Protein AF-X0UZY0-F1 (afdb_monomer_lite)

Foldseek 3Di:
DFKDKDFDDPDDDPPDDDDWDDPCVVVVVCVVPDPAPDWDWDDPQQWIWTDGPPDIDIDGTDDCVPPDDDDDPPDQKWKKDFLVLLLVLLVQALVAADPPDPAFPQQFWWWWFAQFKIWIWHHPPVDITIDMDTIHIGPGATCPPQGQTFGSVLSVVSNVPADPPFGIKIWHDDNFWIWIDTPRMIMIGTHDDGHDPPVVVPPDPDDDPDDWDDDPPVVVVQLVQQQPQADPVGSDWDWDDADQWIWTKDQHPPSGIDTGIDGTPDHDDDD

InterPro domains:
  IPR001001 DNA polymerase III, beta sliding clamp [PTHR30478] (1-269)
  IPR001001 DNA polymerase III, beta sliding clamp [SM00480] (1-271)
  IPR001001 DNA polymerase III, beta sliding clamp [TIGR00663] (2-269)
  IPR001001 DNA polymerase III, beta sliding clamp [cd00140] (1-270)
  IPR022637 DNA polymerase III, beta sliding clamp, central [PF02767] (81-197)
  IPR046938 DNA clamp superfamily [SSF55979] (79-199)
  IPR046938 DNA clamp superfamily [SSF55979] (211-270)

Secondary structure (DSSP, 8-state):
--EEEEE---S---SS----B--HHHHHHHHHH---S--EEEE-SSEEEEE-SS-EEEEE-B-GGGSPP------SSEEEEEHHHHHHHHHHHGGG--TT-SSS--SEEEEEE-SSEEEEEEE-SS-EEEEEEE-EEETT---TT--EEEEHHHHHHHHHHS-TT--EEEEEE-SSEEEEEETTEEEEEEPPPSPPP-GGGGS--S--S------HHHHHHHHHHHHTT--SS----EEEEETTEEEEEEEETTTEEEEEEEE-S--PPP-

Organism: NCBI:txid412755

pLDDT: mean 91.66, std 7.33, range [47.09, 98.5]

Sequence (271 aa):
LEVGIRMDVSGVEVTAPGTVLLPIAHVGSILRESSDEKLEISSDGSTTTVLGQRSEFQLPSESPDEFPRVSAFEEQQYHELPARFFREVVRRTTFATDNESARYALGGVLLELTSDKLIAVGTDGRRLAKQEGPAKSIEGHETGDVMTIVPTRAMQLLERALADNEENIKLSTSENDVRVQSGKATIFSRLVEGRYPRWRDVFPQAECIAKIEMTVGPFQAAVRQAAIITTEERRGVNFKFAEGKVTLAAHGAEQGESHVELPISFDAEPA

Radius of gyration: 25.25 Å; chains: 1; bounding box: 60×41×77 Å

Structure (mmCIF, N/CA/C/O backbone):
data_AF-X0UZY0-F1
#
_entry.id   AF-X0UZY0-F1
#
loop_
_atom_site.group_PDB
_atom_site.id
_atom_site.type_symbol
_atom_site.label_atom_id
_atom_site.label_alt_id
_atom_site.label_comp_id
_atom_site.label_asym_id
_atom_site.label_entity_id
_atom_site.label_seq_id
_atom_site.pdbx_PDB_ins_code
_atom_site.Cartn_x
_atom_site.Cartn_y
_atom_site.Cartn_z
_atom_site.occupancy
_atom_site.B_iso_or_equiv
_atom_site.auth_seq_id
_atom_site.auth_comp_id
_atom_site.auth_asym_id
_atom_site.auth_atom_id
_atom_site.pdbx_PDB_model_num
ATOM 1 N N . LEU A 1 1 ? -1.230 11.816 15.096 1.00 68.00 1 LEU A N 1
ATOM 2 C CA . LEU A 1 1 ? -1.342 10.434 14.593 1.00 68.00 1 LEU A CA 1
ATOM 3 C C . LEU A 1 1 ? -1.034 10.448 13.104 1.00 68.00 1 LEU A C 1
ATOM 5 O O . LEU A 1 1 ? -1.680 11.205 12.392 1.00 68.00 1 LEU A O 1
ATOM 9 N N . GLU A 1 2 ? -0.017 9.712 12.662 1.00 85.69 2 GLU A N 1
ATOM 10 C CA . GLU A 1 2 ? 0.346 9.611 11.237 1.00 85.69 2 GLU A CA 1
ATOM 11 C C . GLU A 1 2 ? -0.454 8.500 10.548 1.00 85.69 2 GLU A C 1
ATOM 13 O O . GLU A 1 2 ? -1.064 8.743 9.515 1.00 85.69 2 GLU A O 1
ATOM 18 N N . VAL A 1 3 ? -0.530 7.323 11.178 1.00 91.62 3 VAL A N 1
ATOM 19 C CA . VAL A 1 3 ? -1.332 6.170 10.744 1.00 91.62 3 VAL A CA 1
ATOM 20 C C . VAL A 1 3 ? -2.077 5.602 11.949 1.00 91.62 3 VAL A C 1
ATOM 22 O O . VAL A 1 3 ? -1.526 5.568 13.049 1.00 91.62 3 VAL A O 1
ATOM 25 N N . GLY A 1 4 ? -3.315 5.156 11.752 1.00 91.44 4 GLY A N 1
ATOM 26 C CA . GLY A 1 4 ? -4.139 4.531 12.784 1.00 91.44 4 GLY A CA 1
ATOM 27 C C . GLY A 1 4 ? -4.984 3.394 12.226 1.00 91.44 4 GLY A C 1
ATOM 28 O O . GLY A 1 4 ? -5.417 3.459 11.082 1.00 91.44 4 GLY A O 1
ATOM 29 N N . ILE A 1 5 ? -5.221 2.358 13.030 1.00 91.00 5 ILE A N 1
ATOM 30 C CA . ILE A 1 5 ? -6.068 1.218 12.666 1.00 91.00 5 ILE A CA 1
ATOM 31 C C . ILE A 1 5 ? -7.103 1.022 13.770 1.00 91.00 5 ILE A C 1
ATOM 33 O O . ILE A 1 5 ? -6.761 0.971 14.950 1.00 91.00 5 ILE A O 1
ATOM 37 N N . ARG A 1 6 ? -8.361 0.886 13.368 1.00 91.69 6 ARG A N 1
ATOM 38 C CA . ARG A 1 6 ? -9.479 0.419 14.181 1.00 91.69 6 ARG A CA 1
ATOM 39 C C . ARG A 1 6 ? -9.934 -0.916 13.610 1.00 91.69 6 ARG A C 1
ATOM 41 O O . ARG A 1 6 ? -10.097 -1.027 12.400 1.00 91.69 6 ARG A O 1
ATOM 48 N N . MET A 1 7 ? -10.139 -1.919 14.454 1.00 90.38 7 MET A N 1
ATOM 49 C CA . MET A 1 7 ? -10.580 -3.238 14.009 1.00 90.38 7 MET A CA 1
ATOM 50 C C . MET A 1 7 ? -11.543 -3.848 15.018 1.00 90.38 7 MET A C 1
ATOM 52 O O . MET A 1 7 ? -11.229 -3.903 16.206 1.00 90.38 7 MET A O 1
ATOM 56 N N . ASP A 1 8 ? -12.673 -4.356 14.530 1.00 88.38 8 ASP A N 1
ATOM 57 C CA . ASP A 1 8 ? -13.597 -5.125 15.360 1.00 88.38 8 ASP A CA 1
ATOM 58 C C . ASP A 1 8 ? -13.184 -6.604 15.372 1.00 88.38 8 ASP A C 1
ATOM 60 O O . ASP A 1 8 ? -13.255 -7.309 14.360 1.00 88.38 8 ASP A O 1
ATOM 64 N N . VAL A 1 9 ? -12.752 -7.090 16.536 1.00 87.81 9 VAL A N 1
ATOM 65 C CA . VAL A 1 9 ? -12.324 -8.483 16.733 1.00 87.81 9 VAL A CA 1
ATOM 66 C C . VAL A 1 9 ? -13.526 -9.343 17.130 1.00 87.81 9 VAL A C 1
ATOM 68 O O . VAL A 1 9 ? -14.246 -9.027 18.072 1.00 87.81 9 VAL A O 1
ATOM 71 N N . SER A 1 10 ? -13.757 -10.446 16.414 1.00 85.69 10 SER A N 1
ATOM 72 C CA . SER A 1 10 ? -14.766 -11.456 16.777 1.00 85.69 10 SER A CA 1
ATOM 73 C C . SER A 1 10 ? -14.177 -12.592 17.610 1.00 85.69 10 SER A C 1
ATOM 75 O O . SER A 1 10 ? -12.985 -12.863 17.526 1.00 85.69 10 SER A O 1
ATOM 77 N N . GLY A 1 11 ? -15.033 -13.307 18.346 1.00 86.19 11 GLY A N 1
ATOM 78 C CA . GLY A 1 11 ? -14.623 -14.469 19.146 1.00 86.19 11 GLY A CA 1
ATOM 79 C C . GLY A 1 11 ? -14.123 -14.120 20.549 1.00 86.19 11 GLY A C 1
ATOM 80 O O . GLY A 1 11 ? -13.504 -14.959 21.190 1.00 86.19 11 GLY A O 1
ATOM 81 N N . VAL A 1 12 ? -14.398 -12.901 21.021 1.00 90.56 12 VAL A N 1
ATOM 82 C CA . VAL A 1 12 ? -14.114 -12.464 22.393 1.00 90.56 12 VAL A CA 1
ATOM 83 C C . VAL A 1 12 ? -15.399 -12.542 23.213 1.00 90.56 12 VAL A C 1
ATOM 85 O O . VAL A 1 12 ? -16.437 -12.026 22.797 1.00 90.56 12 VAL A O 1
ATOM 88 N N . GLU A 1 13 ? -15.329 -13.189 24.372 1.00 94.06 13 GLU A N 1
ATOM 89 C CA . GLU A 1 13 ? -16.399 -13.180 25.369 1.00 94.06 13 GLU A CA 1
ATOM 90 C C . GLU A 1 13 ? -16.223 -11.956 26.276 1.00 94.06 13 GLU A C 1
ATOM 92 O O . GLU A 1 13 ? -15.152 -11.749 26.843 1.00 94.06 13 GLU A O 1
ATOM 97 N N . VAL A 1 14 ? -17.255 -11.114 26.377 1.00 94.06 14 VAL A N 1
ATOM 98 C CA . VAL A 1 14 ? -17.208 -9.873 27.162 1.00 94.06 14 VAL A CA 1
ATOM 99 C C . VAL A 1 14 ? -18.019 -10.056 28.438 1.00 94.06 14 VAL A C 1
ATOM 101 O O . VAL A 1 14 ? -19.244 -9.958 28.418 1.00 94.06 14 VAL A O 1
ATOM 104 N N . THR A 1 15 ? -17.329 -10.284 29.555 1.00 94.50 15 THR A N 1
ATOM 105 C CA . THR A 1 15 ? -17.954 -10.370 30.886 1.00 94.50 15 THR A CA 1
ATOM 106 C C . THR A 1 15 ? -18.369 -8.992 31.406 1.00 94.50 15 THR A C 1
ATOM 108 O O . THR A 1 15 ? -19.443 -8.839 31.985 1.00 94.50 15 THR A O 1
ATOM 111 N N . ALA A 1 16 ? -17.534 -7.973 31.176 1.00 94.19 16 ALA A N 1
ATOM 112 C CA . ALA A 1 16 ? -17.799 -6.587 31.547 1.00 94.19 16 ALA A CA 1
ATOM 113 C C . ALA A 1 16 ? -17.272 -5.630 30.459 1.00 94.19 16 ALA A C 1
ATOM 115 O O . ALA A 1 16 ? -16.112 -5.753 30.059 1.00 94.19 16 ALA A O 1
ATOM 116 N N . PRO A 1 17 ? -18.089 -4.683 29.956 1.00 93.94 17 PRO A N 1
ATOM 117 C CA . PRO A 1 17 ? -17.637 -3.707 28.972 1.00 93.94 17 PRO A CA 1
ATOM 118 C C . PRO A 1 17 ? -16.691 -2.684 29.610 1.00 93.94 17 PRO A C 1
ATOM 120 O O . PRO A 1 17 ? -16.896 -2.248 30.741 1.00 93.94 17 PRO A O 1
ATOM 123 N N . GLY A 1 18 ? -15.684 -2.254 28.855 1.00 91.81 18 GLY A N 1
ATOM 124 C CA . GLY A 1 18 ? -14.704 -1.276 29.315 1.00 91.81 18 GLY A CA 1
ATOM 125 C C . GLY A 1 18 ? -13.741 -0.863 28.209 1.00 91.81 18 GLY A C 1
ATOM 126 O O . GLY A 1 18 ? -13.871 -1.278 27.058 1.00 91.81 18 GLY A O 1
ATOM 127 N N . THR A 1 19 ? -12.779 -0.013 28.549 1.00 91.88 19 THR A N 1
ATOM 128 C CA . THR A 1 19 ? -11.675 0.376 27.662 1.00 91.88 19 THR A CA 1
ATOM 129 C C . THR A 1 19 ? -10.382 0.303 28.458 1.00 91.88 19 THR A C 1
ATOM 131 O O . THR A 1 19 ? -10.346 0.723 29.610 1.00 91.88 19 THR A O 1
ATOM 134 N N . VAL A 1 20 ? -9.331 -0.242 27.853 1.00 91.75 20 VAL A N 1
ATOM 135 C CA . VAL A 1 20 ? -8.014 -0.388 28.475 1.00 91.75 20 VAL A CA 1
ATOM 136 C C . VAL A 1 20 ? -6.931 -0.164 27.425 1.00 91.75 20 VAL A C 1
ATOM 138 O O . VAL A 1 20 ? -7.109 -0.536 26.262 1.00 91.75 20 VAL A O 1
ATOM 141 N N . LEU A 1 21 ? -5.813 0.441 27.828 1.00 91.38 21 LEU A N 1
ATOM 142 C CA . LEU A 1 21 ? -4.615 0.523 27.002 1.00 91.38 21 LEU A CA 1
ATOM 143 C C . LEU A 1 21 ? -3.685 -0.643 27.341 1.00 91.38 21 LEU A C 1
ATOM 145 O O . LEU A 1 21 ? -3.292 -0.825 28.489 1.00 91.38 21 LEU A O 1
ATOM 149 N N . LEU A 1 22 ? -3.344 -1.442 26.331 1.00 91.50 22 LEU A N 1
ATOM 150 C CA . LEU A 1 22 ? -2.532 -2.643 26.498 1.00 91.50 22 LEU A CA 1
ATOM 151 C C . LEU A 1 22 ? -1.072 -2.381 26.092 1.00 91.50 22 LEU A C 1
ATOM 153 O O . LEU A 1 22 ? -0.835 -1.958 24.955 1.00 91.50 22 LEU A O 1
ATOM 157 N N . PRO A 1 23 ? -0.075 -2.703 26.942 1.00 89.62 23 PRO A N 1
ATOM 158 C CA . PRO A 1 23 ? 1.339 -2.620 26.575 1.00 89.62 23 PRO A CA 1
ATOM 159 C C . PRO A 1 23 ? 1.690 -3.634 25.473 1.00 89.62 23 PRO A C 1
ATOM 161 O O . PRO A 1 23 ? 2.012 -4.794 25.744 1.00 89.62 23 PRO A O 1
ATOM 164 N N . ILE A 1 24 ? 1.635 -3.203 24.208 1.00 90.31 24 ILE A N 1
ATOM 165 C CA . ILE A 1 24 ? 1.632 -4.096 23.035 1.00 90.31 24 ILE A CA 1
ATOM 166 C C . ILE A 1 24 ? 2.841 -5.039 22.948 1.00 90.31 24 ILE A C 1
ATOM 168 O O . ILE A 1 24 ? 2.702 -6.173 22.494 1.00 90.31 24 ILE A O 1
ATOM 172 N N . ALA A 1 25 ? 4.019 -4.613 23.415 1.00 92.38 25 ALA A N 1
ATOM 173 C CA . ALA A 1 25 ? 5.218 -5.452 23.428 1.00 92.38 25 ALA A CA 1
ATOM 174 C C . ALA A 1 25 ? 5.069 -6.660 24.371 1.00 92.38 25 ALA A C 1
ATOM 176 O O . ALA A 1 25 ? 5.408 -7.785 23.994 1.00 92.38 25 ALA A O 1
ATOM 177 N N . HIS A 1 26 ? 4.518 -6.433 25.566 1.00 94.44 26 HIS A N 1
ATOM 178 C CA . HIS A 1 26 ? 4.299 -7.469 26.572 1.00 94.44 26 HIS A CA 1
ATOM 179 C C . HIS A 1 26 ? 3.112 -8.343 26.188 1.00 94.44 26 HIS A C 1
ATOM 181 O O . HIS A 1 26 ? 3.280 -9.548 26.032 1.00 94.44 26 HIS A O 1
ATOM 187 N N . VAL A 1 27 ? 1.945 -7.741 25.930 1.00 93.56 27 VAL A N 1
ATOM 188 C CA . VAL A 1 27 ? 0.732 -8.487 25.560 1.00 93.56 27 VAL A CA 1
ATOM 189 C C . VAL A 1 27 ? 0.950 -9.282 24.278 1.00 93.56 27 VAL A C 1
ATOM 191 O O . VAL A 1 27 ? 0.616 -10.459 24.220 1.00 93.56 27 VAL A O 1
ATOM 194 N N . GLY A 1 28 ? 1.598 -8.697 23.269 1.00 94.56 28 GLY A N 1
ATOM 195 C CA . GLY A 1 28 ? 1.926 -9.414 22.041 1.00 94.56 28 GLY A CA 1
ATOM 196 C C . GLY A 1 28 ? 2.872 -10.597 22.262 1.00 94.56 28 GLY A C 1
ATOM 197 O O . GLY A 1 28 ? 2.758 -11.591 21.554 1.00 94.56 28 GLY A O 1
ATOM 198 N N . SER A 1 29 ? 3.794 -10.514 23.225 1.00 96.19 29 SER A N 1
ATOM 199 C CA . SER A 1 29 ? 4.680 -11.636 23.564 1.00 96.19 29 SER A CA 1
ATOM 200 C C . SER A 1 29 ? 3.944 -12.711 24.359 1.00 96.19 29 SER A C 1
ATOM 202 O O . SER A 1 29 ? 4.075 -13.882 24.028 1.00 96.19 29 SER A O 1
ATOM 204 N N . ILE A 1 30 ? 3.093 -12.322 25.314 1.00 95.94 30 ILE A N 1
ATOM 205 C CA . ILE A 1 30 ? 2.215 -13.248 26.044 1.00 95.94 30 ILE A CA 1
ATOM 206 C C . ILE A 1 30 ? 1.344 -14.030 25.056 1.00 95.94 30 ILE A C 1
ATOM 208 O O . ILE A 1 30 ? 1.328 -15.253 25.095 1.00 95.94 30 ILE A O 1
ATOM 212 N N . LEU A 1 31 ? 0.683 -13.348 24.115 1.00 93.56 31 LEU A N 1
ATOM 213 C CA . LEU A 1 31 ? -0.164 -13.993 23.107 1.00 93.56 31 LEU A CA 1
ATOM 214 C C . LEU A 1 31 ? 0.607 -14.959 22.195 1.00 93.56 31 LEU A C 1
ATOM 216 O O . LEU A 1 31 ? 0.050 -15.974 21.791 1.00 93.56 31 LEU A O 1
ATOM 220 N N . ARG A 1 32 ? 1.865 -14.651 21.852 1.00 95.12 32 ARG A N 1
ATOM 221 C CA . ARG A 1 32 ? 2.694 -15.517 20.996 1.00 95.12 32 ARG A CA 1
ATOM 222 C C . ARG A 1 32 ? 3.208 -16.761 21.713 1.00 95.12 32 ARG A C 1
ATOM 224 O O . ARG A 1 32 ? 3.311 -17.803 21.080 1.00 95.12 32 ARG A O 1
ATOM 231 N N . GLU A 1 33 ? 3.549 -16.632 22.991 1.00 95.88 33 GLU A N 1
ATOM 232 C CA . GLU A 1 33 ? 4.166 -17.706 23.782 1.00 95.88 33 GLU A CA 1
ATOM 233 C C . GLU A 1 33 ? 3.147 -18.499 24.617 1.00 95.88 33 GLU A C 1
ATOM 235 O O . GLU A 1 33 ? 3.482 -19.542 25.182 1.00 95.88 33 GLU A O 1
ATOM 240 N N . SER A 1 34 ? 1.905 -18.017 24.730 1.00 94.94 34 SER A N 1
ATOM 241 C CA . SER A 1 34 ? 0.868 -18.683 25.516 1.00 94.94 34 SER A CA 1
ATOM 242 C C . SER A 1 34 ? 0.575 -20.082 24.977 1.00 94.94 34 SER A C 1
ATOM 244 O O . SER A 1 34 ? 0.349 -20.284 23.785 1.00 94.94 34 SER A O 1
ATOM 246 N N . SER A 1 35 ? 0.515 -21.042 25.897 1.00 95.50 35 SER A N 1
ATOM 247 C CA . SER A 1 35 ? 0.014 -22.399 25.646 1.00 95.50 35 SER A CA 1
ATOM 248 C C . SER A 1 35 ? -1.385 -22.627 26.227 1.00 95.50 35 SER A C 1
ATOM 250 O O . SER A 1 35 ? -1.939 -23.717 26.081 1.00 95.50 35 SER A O 1
ATOM 252 N N . ASP A 1 36 ? -1.954 -21.612 26.884 1.00 94.44 36 ASP A N 1
ATOM 253 C CA . ASP A 1 36 ? -3.302 -21.659 27.438 1.00 94.44 36 ASP A CA 1
ATOM 254 C C . ASP A 1 36 ? -4.340 -21.474 26.319 1.00 94.44 36 ASP A C 1
ATOM 256 O O . ASP A 1 36 ? -4.206 -20.593 25.471 1.00 94.44 36 ASP A O 1
ATOM 260 N N . GLU A 1 37 ? -5.399 -22.292 26.329 1.00 92.25 37 GLU A N 1
ATOM 261 C CA . GLU A 1 37 ? -6.473 -22.253 25.317 1.00 92.25 37 GLU A CA 1
ATOM 262 C C . GLU A 1 37 ? -7.265 -20.937 25.348 1.00 92.25 37 GLU A C 1
ATOM 264 O O . GLU A 1 37 ? -7.750 -20.458 24.323 1.00 92.25 37 GLU A O 1
ATOM 269 N N . LYS A 1 38 ? -7.402 -20.351 26.541 1.00 93.06 38 LYS A N 1
ATOM 270 C CA . LYS A 1 38 ? -8.089 -19.083 26.775 1.00 93.06 38 LYS A CA 1
ATOM 271 C C . LYS A 1 38 ? -7.237 -18.200 27.671 1.00 93.06 38 LYS A C 1
ATOM 273 O O . LYS A 1 38 ? -6.631 -18.684 28.626 1.00 93.06 38 LYS A O 1
ATOM 278 N N . LEU A 1 39 ? -7.259 -16.909 27.366 1.00 95.12 39 LEU A N 1
ATOM 279 C CA . LEU A 1 39 ? -6.706 -15.852 28.198 1.00 95.12 39 LEU A CA 1
ATOM 280 C C . LEU A 1 39 ? -7.829 -14.872 28.530 1.00 95.12 39 LEU A C 1
ATOM 282 O O . LEU A 1 39 ? -8.540 -14.411 27.637 1.00 95.12 39 LEU A O 1
ATOM 286 N N . GLU A 1 40 ? -7.982 -14.563 29.807 1.00 95.62 40 GLU A N 1
ATOM 287 C CA . GLU A 1 40 ? -8.845 -13.506 30.312 1.00 95.62 40 GLU A CA 1
ATOM 288 C C . GLU A 1 40 ? -8.020 -12.228 30.470 1.00 95.62 40 GLU A C 1
ATOM 290 O O . GLU A 1 40 ? -6.914 -12.255 31.007 1.00 95.62 40 GLU A O 1
ATOM 295 N N . ILE A 1 41 ? -8.551 -11.105 29.987 1.00 94.62 41 ILE A N 1
ATOM 296 C CA . ILE A 1 41 ? -7.934 -9.789 30.154 1.00 94.62 41 ILE A CA 1
ATOM 297 C C . ILE A 1 41 ? -8.889 -8.935 30.978 1.00 94.62 41 ILE A C 1
ATOM 299 O O . ILE A 1 41 ? -10.016 -8.680 30.556 1.00 94.62 41 ILE A O 1
ATOM 303 N N . SER A 1 42 ? -8.426 -8.475 32.134 1.00 94.69 42 SER A N 1
ATOM 304 C CA . SER A 1 42 ? -9.174 -7.590 33.025 1.00 94.69 42 SER A CA 1
ATOM 305 C C . SER A 1 42 ? -8.301 -6.419 33.468 1.00 94.69 42 SER A C 1
ATOM 307 O O . SER A 1 42 ? -7.074 -6.479 33.406 1.00 94.69 42 SER A O 1
ATOM 309 N N . SER A 1 43 ? -8.918 -5.310 33.869 1.00 93.25 43 SER A N 1
ATOM 310 C CA . SER A 1 43 ? -8.196 -4.143 34.377 1.00 93.25 43 SER A CA 1
ATOM 311 C C . SER A 1 43 ? -9.009 -3.445 35.456 1.00 93.25 43 SER A C 1
ATOM 313 O O . SER A 1 43 ? -10.228 -3.321 35.332 1.00 93.25 43 SER A O 1
ATOM 315 N N . ASP A 1 44 ? -8.326 -2.981 36.499 1.00 91.44 44 ASP A N 1
ATOM 316 C CA . ASP A 1 44 ? -8.896 -2.140 37.559 1.00 91.44 44 ASP A CA 1
ATOM 317 C C . ASP A 1 44 ? -8.575 -0.643 37.372 1.00 91.44 44 ASP A C 1
ATOM 319 O O . ASP A 1 44 ? -8.861 0.178 38.243 1.00 91.44 44 ASP A O 1
ATOM 323 N N . GLY A 1 45 ? -7.975 -0.281 36.231 1.00 86.69 45 GLY A N 1
ATOM 324 C CA . GLY A 1 45 ? -7.526 1.075 35.905 1.00 86.69 45 GLY A CA 1
ATOM 325 C C . GLY A 1 45 ? -6.095 1.390 36.350 1.00 86.69 45 GLY A C 1
ATOM 326 O O . GLY A 1 45 ? -5.485 2.299 35.794 1.00 86.69 45 GLY A O 1
ATOM 327 N N . SER A 1 46 ? -5.529 0.624 37.286 1.00 88.06 46 SER A N 1
ATOM 328 C CA . SER A 1 46 ? -4.120 0.724 37.693 1.00 88.06 46 SER A CA 1
ATOM 329 C C . SER A 1 46 ? -3.274 -0.407 37.108 1.00 88.06 46 SER A C 1
ATOM 331 O O . SER A 1 46 ? -2.153 -0.187 36.646 1.00 88.06 46 SER A O 1
ATOM 333 N N . THR A 1 47 ? -3.845 -1.610 37.067 1.00 93.06 47 THR A N 1
ATOM 334 C CA . THR A 1 47 ? -3.184 -2.841 36.649 1.00 93.06 47 THR A CA 1
ATOM 335 C C . THR A 1 47 ? -4.064 -3.566 35.644 1.00 93.06 47 THR A C 1
ATOM 337 O O . THR A 1 47 ? -5.257 -3.761 35.867 1.00 93.06 47 THR A O 1
ATOM 340 N N . THR A 1 48 ? -3.464 -3.986 34.532 1.00 95.19 48 THR A N 1
ATOM 341 C CA . THR A 1 48 ? -4.075 -4.916 33.581 1.00 95.19 48 THR A CA 1
ATOM 342 C C . THR A 1 48 ? -3.585 -6.324 33.888 1.00 95.19 48 THR A C 1
ATOM 344 O O . THR A 1 48 ? -2.382 -6.584 33.843 1.00 95.19 48 THR A O 1
ATOM 347 N N . THR A 1 49 ? -4.509 -7.237 34.159 1.00 96.00 49 THR A N 1
ATOM 348 C CA . THR A 1 49 ? -4.221 -8.651 34.397 1.00 96.00 49 THR A CA 1
ATOM 349 C C . THR A 1 49 ? -4.526 -9.453 33.139 1.00 96.00 49 THR A C 1
ATOM 351 O O . THR A 1 49 ? -5.617 -9.346 32.581 1.00 96.00 49 THR A O 1
ATOM 354 N N . VAL A 1 50 ? -3.563 -10.262 32.695 1.00 96.94 50 VAL A N 1
ATOM 355 C CA . VAL A 1 50 ? -3.750 -11.285 31.660 1.00 96.94 50 VAL A CA 1
ATOM 356 C C . VAL A 1 50 ? -3.638 -12.647 32.336 1.00 96.94 50 VAL A C 1
ATOM 358 O O . VAL A 1 50 ? -2.549 -13.042 32.754 1.00 96.94 50 VAL A O 1
ATOM 361 N N . LEU A 1 51 ? -4.764 -13.342 32.475 1.00 97.31 51 LEU A N 1
ATOM 362 C CA . LEU A 1 51 ? -4.886 -14.594 33.214 1.00 97.31 51 LEU A CA 1
ATOM 363 C C . LEU A 1 51 ? -5.166 -15.754 32.256 1.00 97.31 51 LEU A C 1
ATOM 365 O O . LEU A 1 51 ? -6.154 -15.750 31.528 1.00 97.31 51 LEU A O 1
ATOM 369 N N . GLY A 1 52 ? -4.308 -16.763 32.272 1.00 96.69 52 GLY A N 1
ATOM 370 C CA . GLY A 1 52 ? -4.530 -18.052 31.633 1.00 96.69 52 GLY A CA 1
ATOM 371 C C . GLY A 1 52 ? -4.786 -19.156 32.655 1.00 96.69 52 GLY A C 1
ATOM 372 O O . GLY A 1 52 ? -4.840 -18.925 33.861 1.00 96.69 52 GLY A O 1
ATOM 373 N N . GLN A 1 53 ? -4.921 -20.396 32.183 1.00 95.56 53 GLN A N 1
ATOM 374 C CA . GLN A 1 53 ? -5.095 -21.548 33.077 1.00 95.56 53 GLN A CA 1
ATOM 375 C C . GLN A 1 53 ? -3.829 -21.839 33.893 1.00 95.56 53 GLN A C 1
ATOM 377 O O . GLN A 1 53 ? -3.915 -22.380 34.997 1.00 95.56 53 GLN A O 1
ATOM 382 N N . ARG A 1 54 ? -2.651 -21.529 33.337 1.00 93.38 54 ARG A N 1
ATOM 383 C CA . ARG A 1 54 ? -1.339 -21.833 33.934 1.00 93.38 54 ARG A CA 1
ATOM 384 C C . ARG A 1 54 ? -0.434 -20.616 34.051 1.00 93.38 54 ARG A C 1
ATOM 386 O O . ARG A 1 54 ? 0.734 -20.760 34.410 1.00 93.38 54 ARG A O 1
ATOM 393 N N . SER A 1 55 ? -0.943 -19.441 33.713 1.00 95.94 55 SER A N 1
ATOM 394 C CA . SER A 1 55 ? -0.159 -18.221 33.633 1.00 95.94 55 SER A CA 1
ATOM 395 C C . SER A 1 55 ? -0.945 -17.038 34.180 1.00 95.94 55 SER A C 1
ATOM 397 O O . SER A 1 55 ? -2.158 -16.960 34.027 1.00 95.94 55 SER A O 1
ATOM 399 N N . GLU A 1 56 ? -0.249 -16.117 34.834 1.00 97.12 56 GLU A N 1
ATOM 400 C CA . GLU A 1 56 ? -0.806 -14.841 35.275 1.00 97.12 56 GLU A CA 1
ATOM 401 C C . GLU A 1 56 ? 0.245 -13.760 35.035 1.00 97.12 56 GLU A C 1
ATOM 403 O O . GLU A 1 56 ? 1.401 -13.898 35.442 1.00 97.12 56 GLU A O 1
ATOM 408 N N . PHE A 1 57 ? -0.159 -12.685 34.365 1.00 97.31 57 PHE A N 1
ATOM 409 C CA . PHE A 1 57 ? 0.683 -11.525 34.108 1.00 97.31 57 PHE A CA 1
ATOM 410 C C . PHE A 1 57 ? -0.029 -10.271 34.593 1.00 97.31 57 PHE A C 1
ATOM 412 O O . PHE A 1 57 ? -1.164 -10.013 34.201 1.00 97.31 57 PHE A O 1
ATOM 419 N N . GLN A 1 58 ? 0.660 -9.467 35.396 1.00 96.69 58 GLN A N 1
ATOM 420 C CA . GLN A 1 58 ? 0.177 -8.166 35.849 1.00 96.69 58 GLN A CA 1
ATOM 421 C C . GLN A 1 58 ? 1.019 -7.079 35.189 1.00 96.69 58 GLN A C 1
ATOM 423 O O . GLN A 1 58 ? 2.244 -7.052 35.319 1.00 96.69 58 GLN A O 1
ATOM 428 N N . LEU A 1 59 ? 0.359 -6.218 34.424 1.00 94.88 59 LEU A N 1
ATOM 429 C CA . LEU A 1 59 ? 0.976 -5.175 33.618 1.00 94.88 59 LEU A CA 1
ATOM 430 C C . LEU A 1 59 ? 0.501 -3.802 34.103 1.00 94.88 59 LEU A C 1
ATOM 432 O O . LEU A 1 59 ? -0.671 -3.665 34.460 1.00 94.88 59 LEU A O 1
ATOM 436 N N . PRO A 1 60 ? 1.360 -2.769 34.083 1.00 91.50 60 PRO A N 1
ATOM 437 C CA . PRO A 1 60 ? 0.915 -1.412 34.372 1.00 91.50 60 PRO A CA 1
ATOM 438 C C . PRO A 1 60 ? -0.152 -0.984 33.357 1.00 91.50 60 PRO A C 1
ATOM 440 O O . PRO A 1 60 ? -0.032 -1.276 32.164 1.00 91.50 60 PRO A O 1
ATOM 443 N N . SER A 1 61 ? -1.193 -0.309 33.841 1.00 86.69 61 SER A N 1
ATOM 444 C CA . SER A 1 61 ? -2.225 0.292 33.001 1.00 86.69 61 SER A CA 1
ATOM 445 C C . SER A 1 61 ? -1.960 1.784 32.833 1.00 86.69 61 SER A C 1
ATOM 447 O O . SER A 1 61 ? -1.596 2.477 33.780 1.00 86.69 61 SER A O 1
ATOM 449 N N . GLU A 1 62 ? -2.189 2.282 31.625 1.00 87.50 62 GLU A N 1
ATOM 450 C CA . GLU A 1 62 ? -2.202 3.713 31.321 1.00 87.50 62 GLU A CA 1
ATOM 451 C C . GLU A 1 62 ? -3.639 4.161 31.035 1.00 87.50 62 GLU A C 1
ATOM 453 O O . GLU A 1 62 ? -4.521 3.331 30.779 1.00 87.50 62 GLU A O 1
ATOM 458 N N . SER A 1 63 ? -3.885 5.473 31.088 1.00 88.88 63 SER A N 1
ATOM 459 C CA . SER A 1 63 ? -5.212 6.029 30.821 1.00 88.88 63 SER A CA 1
ATOM 460 C C . SER A 1 63 ? -5.578 5.864 29.341 1.00 88.88 63 SER A C 1
ATOM 462 O O . SER A 1 63 ? -4.889 6.414 28.477 1.00 88.88 63 SER A O 1
ATOM 464 N N . PRO A 1 64 ? -6.683 5.174 29.000 1.00 89.44 64 PRO A N 1
ATOM 465 C CA . PRO A 1 64 ? -7.113 5.047 27.610 1.00 89.44 64 PRO A CA 1
ATOM 466 C C . PRO A 1 64 ? -7.511 6.380 26.967 1.00 89.44 64 PRO A C 1
ATOM 468 O O . PRO A 1 64 ? -7.501 6.490 25.742 1.00 89.44 64 PRO A O 1
ATOM 471 N N . ASP A 1 65 ? -7.843 7.393 27.773 1.00 87.62 65 ASP A N 1
ATOM 472 C CA . ASP A 1 65 ? -8.219 8.726 27.289 1.00 87.62 65 ASP A CA 1
ATOM 473 C C . ASP A 1 65 ? -7.047 9.475 26.640 1.00 87.62 65 ASP A C 1
ATOM 475 O O . ASP A 1 65 ? -7.260 10.393 25.847 1.00 87.62 65 ASP A O 1
ATOM 479 N N . GLU A 1 66 ? -5.810 9.062 26.927 1.00 83.38 66 GLU A N 1
ATOM 480 C CA . GLU A 1 66 ? -4.606 9.602 26.291 1.00 83.38 66 GLU A CA 1
ATOM 481 C C . GLU A 1 66 ? -4.354 8.987 24.904 1.00 83.38 66 GLU A C 1
ATOM 483 O O . GLU A 1 66 ? -3.552 9.506 24.121 1.00 83.38 66 GLU A O 1
ATOM 488 N N . PHE A 1 67 ? -5.060 7.904 24.552 1.00 87.56 67 PHE A N 1
ATOM 489 C CA . PHE A 1 67 ? -4.883 7.244 23.267 1.00 87.56 67 PHE A CA 1
ATOM 490 C C . PHE A 1 67 ? -5.589 8.012 22.138 1.00 87.56 67 PHE A C 1
ATOM 492 O O . PHE A 1 67 ? -6.800 8.260 22.201 1.00 87.56 67 PHE A O 1
ATOM 499 N N . PRO A 1 68 ? -4.881 8.358 21.047 1.00 85.94 68 PRO A N 1
ATOM 500 C CA . PRO A 1 68 ? -5.492 9.049 19.923 1.00 85.94 68 PRO A CA 1
ATOM 501 C C . PRO A 1 68 ? -6.550 8.158 19.265 1.00 85.94 68 PRO A C 1
ATOM 503 O O . PRO A 1 68 ? -6.266 7.052 18.804 1.00 85.94 68 PRO A O 1
ATOM 506 N N . ARG A 1 69 ? -7.785 8.657 19.189 1.00 82.19 69 ARG A N 1
ATOM 507 C CA . ARG A 1 69 ? -8.899 7.906 18.603 1.00 82.19 69 ARG A CA 1
ATOM 508 C C . ARG A 1 69 ? -8.744 7.782 17.089 1.00 82.19 69 ARG A C 1
ATOM 510 O O . ARG A 1 69 ? -8.487 8.764 16.396 1.00 82.19 69 ARG A O 1
ATOM 517 N N . VAL A 1 70 ? -8.977 6.573 16.588 1.00 84.00 70 VAL A N 1
ATOM 518 C CA . VAL A 1 70 ? -9.211 6.306 15.166 1.00 84.00 70 VAL A CA 1
ATOM 519 C C . VAL A 1 70 ? -10.719 6.171 14.985 1.00 84.00 70 VAL A C 1
ATOM 521 O O . VAL A 1 70 ? -11.337 5.253 15.535 1.00 84.00 70 VAL A O 1
ATOM 524 N N . SER A 1 71 ? -11.320 7.129 14.282 1.00 84.25 71 SER A N 1
ATOM 525 C CA . SER A 1 71 ? -12.758 7.127 14.007 1.00 84.25 71 SER A CA 1
ATOM 526 C C . SER A 1 71 ? -13.160 5.915 13.167 1.00 84.25 71 SER A C 1
ATOM 528 O O . SER A 1 71 ? -12.346 5.352 12.432 1.00 84.25 71 SER A O 1
ATOM 530 N N . ALA A 1 72 ? -14.419 5.498 13.302 1.00 88.75 72 ALA A N 1
ATOM 531 C CA . ALA A 1 72 ? -15.011 4.553 12.365 1.00 88.75 72 ALA A CA 1
ATOM 532 C C . ALA A 1 72 ? -15.131 5.197 10.972 1.00 88.75 72 ALA A C 1
ATOM 534 O O . ALA A 1 72 ? -15.068 6.419 10.843 1.00 88.75 72 ALA A O 1
ATOM 535 N N . PHE A 1 73 ? -15.291 4.366 9.943 1.00 91.75 73 PHE A N 1
ATOM 536 C CA . PHE A 1 73 ? -15.562 4.837 8.587 1.00 91.75 73 PHE A CA 1
ATOM 537 C C . PHE A 1 73 ? -17.022 5.307 8.497 1.00 91.75 73 PHE A C 1
ATOM 539 O O . PHE A 1 73 ? -17.943 4.492 8.575 1.00 91.75 73 PHE A O 1
ATOM 546 N N . GLU A 1 74 ? -17.228 6.614 8.365 1.00 92.25 74 GLU A N 1
ATOM 547 C CA . GLU A 1 74 ? -18.544 7.281 8.329 1.00 92.25 74 GLU A CA 1
ATOM 548 C C . GLU A 1 74 ? -18.741 8.097 7.036 1.00 92.25 74 GLU A C 1
ATOM 550 O O . GLU A 1 74 ? -19.740 8.801 6.855 1.00 92.25 74 GLU A O 1
ATOM 555 N N . GLU A 1 75 ? -17.781 8.001 6.118 1.00 94.31 75 GLU A N 1
ATOM 556 C CA . GLU A 1 75 ? -17.718 8.771 4.888 1.00 94.31 75 GLU A CA 1
ATOM 557 C C . GLU A 1 75 ? -18.835 8.353 3.929 1.00 94.31 75 GLU A C 1
ATOM 559 O O . GLU A 1 75 ? -19.011 7.177 3.606 1.00 94.31 75 GLU A O 1
ATOM 564 N N . GLN A 1 76 ? -19.589 9.344 3.452 1.00 95.44 76 GLN A N 1
ATOM 565 C CA . GLN A 1 76 ? -20.652 9.135 2.463 1.00 95.44 76 GLN A CA 1
ATOM 566 C C . GLN A 1 76 ? -20.097 9.109 1.033 1.00 95.44 76 GLN A C 1
ATOM 568 O O . GLN A 1 76 ? -20.623 8.411 0.172 1.00 95.44 76 GLN A O 1
ATOM 573 N N . GLN A 1 77 ? -19.009 9.847 0.806 1.00 97.00 77 GLN A N 1
ATOM 574 C CA . GLN A 1 77 ? -18.297 9.949 -0.462 1.00 97.00 77 GLN A CA 1
ATOM 575 C C . GLN A 1 77 ? -17.039 9.087 -0.399 1.00 97.00 77 GLN A C 1
ATOM 577 O O . GLN A 1 77 ? -16.177 9.324 0.439 1.00 97.00 77 GLN A O 1
ATOM 582 N N . TYR A 1 78 ? -16.939 8.079 -1.262 1.00 98.06 78 TYR A N 1
ATOM 583 C CA . TYR A 1 78 ? -15.790 7.174 -1.319 1.00 98.06 78 TYR A CA 1
ATOM 584 C C . TYR A 1 78 ? -15.707 6.462 -2.674 1.00 98.06 78 TYR A C 1
ATOM 586 O O . TYR A 1 78 ? -16.619 6.542 -3.494 1.00 98.06 78 TYR A O 1
ATOM 594 N N . HIS A 1 79 ? -14.627 5.715 -2.890 1.00 98.50 79 HIS A N 1
ATOM 595 C CA . HIS A 1 79 ? -14.503 4.734 -3.964 1.00 98.50 79 HIS A CA 1
ATOM 596 C C . HIS A 1 79 ? -14.641 3.318 -3.440 1.00 98.50 79 HIS A C 1
ATOM 598 O O . HIS A 1 79 ? -14.034 2.966 -2.432 1.00 98.50 79 HIS A O 1
ATOM 604 N N . GLU A 1 80 ? -15.380 2.487 -4.164 1.00 98.19 80 GLU A N 1
ATOM 605 C CA . GLU A 1 80 ? -15.383 1.040 -3.977 1.00 98.19 80 GLU A CA 1
ATOM 606 C C . GLU A 1 80 ? -14.481 0.379 -5.023 1.00 98.19 80 GLU A C 1
ATOM 608 O O . GLU A 1 80 ? -14.595 0.651 -6.222 1.00 98.19 80 GLU A O 1
ATOM 613 N N . LEU A 1 81 ? -13.566 -0.485 -4.588 1.00 98.00 81 LEU A N 1
ATOM 614 C CA . LEU A 1 81 ? -12.619 -1.161 -5.473 1.00 98.00 81 LEU A CA 1
ATOM 615 C C . LEU A 1 81 ? -12.253 -2.557 -4.959 1.00 98.00 81 LEU A C 1
ATOM 617 O O . LEU A 1 81 ? -12.267 -2.772 -3.745 1.00 98.00 81 LEU A O 1
ATOM 621 N N . PRO A 1 82 ? -11.862 -3.496 -5.843 1.00 97.19 82 PRO A N 1
ATOM 622 C CA . PRO A 1 82 ? -11.467 -4.830 -5.414 1.00 97.19 82 PRO A CA 1
ATOM 623 C C . PRO A 1 82 ? -10.266 -4.791 -4.465 1.00 97.19 82 PRO A C 1
ATOM 625 O O . PRO A 1 82 ? -9.233 -4.191 -4.780 1.00 97.19 82 PRO A O 1
ATOM 628 N N . ALA A 1 83 ? -10.350 -5.501 -3.340 1.00 96.19 83 ALA A N 1
ATOM 629 C CA . ALA A 1 83 ? -9.271 -5.576 -2.355 1.00 96.19 83 ALA A CA 1
ATOM 630 C C . ALA A 1 83 ? -7.978 -6.105 -2.994 1.00 96.19 83 ALA A C 1
ATOM 632 O O . ALA A 1 83 ? -6.893 -5.552 -2.796 1.00 96.19 83 ALA A O 1
ATOM 633 N N . ARG A 1 84 ? -8.097 -7.126 -3.855 1.00 95.69 84 ARG A N 1
ATOM 634 C CA . ARG A 1 84 ? -6.984 -7.655 -4.657 1.00 95.69 84 ARG A CA 1
ATOM 635 C C . ARG A 1 84 ? -6.307 -6.567 -5.493 1.00 95.69 84 ARG A C 1
ATOM 637 O O . ARG A 1 84 ? -5.080 -6.505 -5.523 1.00 95.69 84 ARG A O 1
ATOM 644 N N . PHE A 1 85 ? -7.088 -5.727 -6.169 1.00 97.19 85 PHE A N 1
ATOM 645 C CA . PHE A 1 85 ? -6.544 -4.656 -6.997 1.00 97.19 85 PHE A CA 1
ATOM 646 C C . PHE A 1 85 ? -5.795 -3.625 -6.141 1.00 97.19 85 PHE A C 1
ATOM 648 O O . PHE A 1 85 ? -4.693 -3.223 -6.508 1.00 97.19 85 PHE A O 1
ATOM 655 N N . PHE A 1 86 ? -6.306 -3.276 -4.957 1.00 97.44 86 PHE A N 1
ATOM 656 C CA . PHE A 1 86 ? -5.578 -2.402 -4.034 1.00 97.44 86 PHE A CA 1
ATOM 657 C C . PHE A 1 86 ? -4.243 -3.012 -3.565 1.00 97.44 86 PHE A C 1
ATOM 659 O O . PHE A 1 86 ? -3.223 -2.321 -3.542 1.00 97.44 86 PHE A O 1
ATOM 666 N N . ARG A 1 87 ? -4.190 -4.324 -3.277 1.00 96.12 87 ARG A N 1
ATOM 667 C CA . ARG A 1 87 ? -2.912 -5.012 -2.985 1.00 96.12 87 ARG A CA 1
ATOM 668 C C . ARG A 1 87 ? -1.931 -4.898 -4.155 1.00 96.12 87 ARG A C 1
ATOM 670 O O . ARG A 1 87 ? -0.741 -4.653 -3.954 1.00 96.12 87 ARG A O 1
ATOM 677 N N . GLU A 1 88 ? -2.419 -5.063 -5.385 1.00 97.06 88 GLU A N 1
ATOM 678 C CA . GLU A 1 88 ? -1.609 -4.905 -6.597 1.00 97.06 88 GLU A CA 1
ATOM 679 C C . GLU A 1 88 ? -1.093 -3.467 -6.753 1.00 97.06 88 GLU A C 1
ATOM 681 O O . GLU A 1 88 ? 0.090 -3.288 -7.042 1.00 97.06 88 GLU A O 1
ATOM 686 N N . VAL A 1 89 ? -1.929 -2.457 -6.492 1.00 98.25 89 VAL A N 1
ATOM 687 C CA . VAL A 1 89 ? -1.542 -1.035 -6.461 1.00 98.25 89 VAL A CA 1
ATOM 688 C C . VAL A 1 89 ? -0.376 -0.803 -5.509 1.00 98.25 89 VAL A C 1
ATOM 690 O O . VAL A 1 89 ? 0.640 -0.240 -5.919 1.00 98.25 89 VAL A O 1
ATOM 693 N N . VAL A 1 90 ? -0.478 -1.281 -4.268 1.00 97.75 90 VAL A N 1
ATOM 694 C CA . VAL A 1 90 ? 0.569 -1.092 -3.255 1.00 97.75 90 VAL A CA 1
ATOM 695 C C . VAL A 1 90 ? 1.872 -1.761 -3.698 1.00 97.75 90 VAL A C 1
ATOM 697 O O . VAL A 1 90 ? 2.923 -1.117 -3.743 1.00 97.75 90 VAL A O 1
ATOM 700 N N . ARG A 1 91 ? 1.817 -3.040 -4.090 1.00 96.88 91 ARG A N 1
ATOM 701 C CA . ARG A 1 91 ? 3.008 -3.823 -4.469 1.00 96.88 91 ARG A CA 1
ATOM 702 C C . ARG A 1 91 ? 3.695 -3.302 -5.728 1.00 96.88 91 ARG A C 1
ATOM 704 O O . ARG A 1 91 ? 4.914 -3.401 -5.841 1.00 96.88 91 ARG A O 1
ATOM 711 N N . ARG A 1 92 ? 2.929 -2.760 -6.677 1.00 97.62 92 ARG A N 1
ATOM 712 C CA . ARG A 1 92 ? 3.457 -2.280 -7.960 1.00 97.62 92 ARG A CA 1
ATOM 713 C C . ARG A 1 92 ? 3.940 -0.840 -7.933 1.00 97.62 92 ARG A C 1
ATOM 715 O O . ARG A 1 92 ? 4.599 -0.457 -8.885 1.00 97.62 92 ARG A O 1
ATOM 722 N N . THR A 1 93 ? 3.651 -0.052 -6.900 1.00 98.38 93 THR A N 1
ATOM 723 C CA . THR A 1 93 ? 4.035 1.374 -6.874 1.00 98.38 93 THR A CA 1
ATOM 724 C C . THR A 1 93 ? 5.019 1.717 -5.760 1.00 98.38 93 THR A C 1
ATOM 726 O O . THR A 1 93 ? 5.972 2.455 -6.000 1.00 98.38 93 THR A O 1
ATOM 729 N N . THR A 1 94 ? 4.868 1.135 -4.566 1.00 97.62 94 THR A N 1
ATOM 730 C CA . THR A 1 94 ? 5.671 1.519 -3.387 1.00 97.62 94 THR A CA 1
ATOM 731 C C . THR A 1 94 ? 7.169 1.254 -3.527 1.00 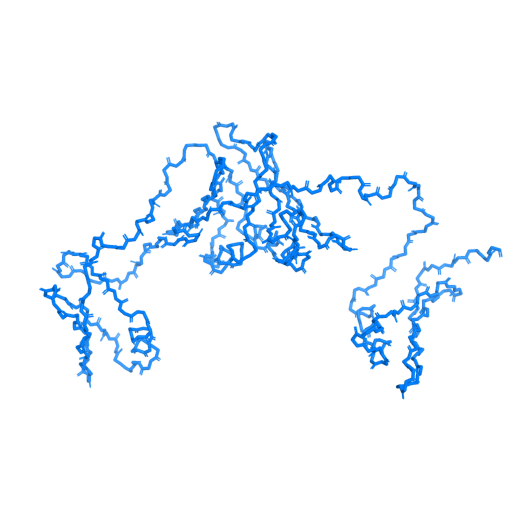97.62 94 THR A C 1
ATOM 733 O O . THR A 1 94 ? 7.972 1.983 -2.959 1.00 97.62 94 THR A O 1
ATOM 736 N N . PHE A 1 95 ? 7.590 0.256 -4.309 1.00 96.38 95 PHE A N 1
ATOM 737 C CA . PHE A 1 95 ? 9.021 -0.023 -4.498 1.00 96.38 95 PHE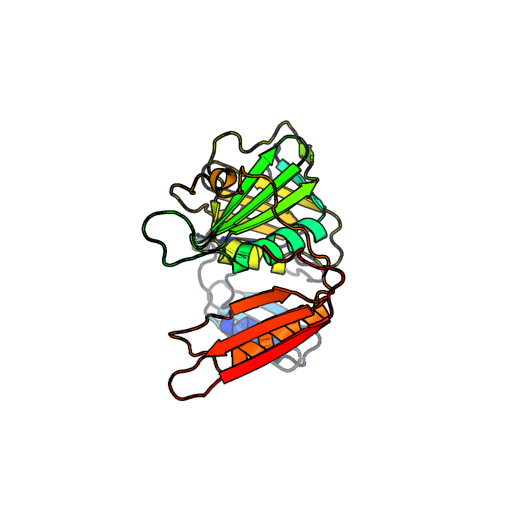 A CA 1
ATOM 738 C C . PHE A 1 95 ? 9.765 1.103 -5.235 1.00 96.38 95 PHE A C 1
ATOM 740 O O . PHE A 1 95 ? 10.995 1.130 -5.209 1.00 96.38 95 PHE A O 1
ATOM 747 N N . ALA A 1 96 ? 9.032 1.972 -5.936 1.00 96.94 96 ALA A N 1
ATOM 748 C CA . ALA A 1 96 ? 9.580 3.058 -6.730 1.00 96.94 96 ALA A CA 1
ATOM 749 C C . ALA A 1 96 ? 9.622 4.394 -5.974 1.00 96.94 96 ALA A C 1
ATOM 751 O O . ALA A 1 96 ? 10.080 5.352 -6.567 1.00 96.94 96 ALA A O 1
ATOM 752 N N . THR A 1 97 ? 9.144 4.489 -4.728 1.00 96.75 97 THR A N 1
ATOM 753 C CA . THR A 1 97 ? 9.117 5.743 -3.941 1.00 96.75 97 THR A CA 1
ATOM 754 C C . THR A 1 97 ? 10.458 6.052 -3.270 1.00 96.75 97 THR A C 1
ATOM 756 O O . THR A 1 97 ? 11.231 5.131 -3.006 1.00 96.75 97 THR A O 1
ATOM 759 N N . ASP A 1 98 ? 10.690 7.318 -2.915 1.00 94.25 98 ASP A N 1
ATOM 760 C CA . ASP A 1 98 ? 11.904 7.798 -2.240 1.00 94.25 98 ASP A CA 1
ATOM 761 C C . ASP A 1 98 ? 11.577 8.694 -1.033 1.00 94.25 98 ASP A C 1
ATOM 763 O O . ASP A 1 98 ? 11.085 9.813 -1.184 1.00 94.25 98 ASP A O 1
ATOM 767 N N . ASN A 1 99 ? 11.886 8.208 0.173 1.00 85.88 99 ASN A N 1
ATOM 768 C CA . ASN A 1 99 ? 11.645 8.9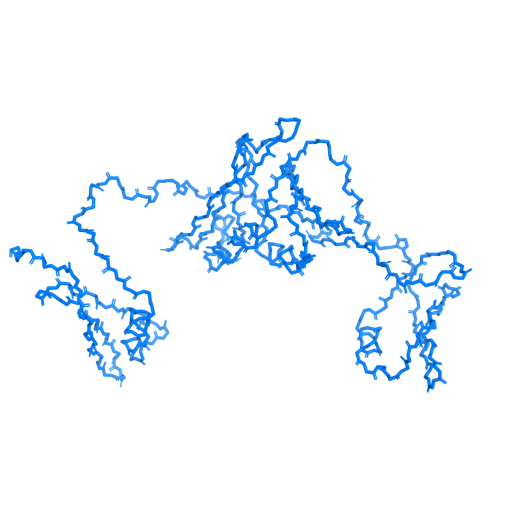31 1.426 1.00 85.88 99 ASN A CA 1
ATOM 769 C C . ASN A 1 99 ? 12.676 10.039 1.705 1.00 85.88 99 ASN A C 1
ATOM 771 O O . ASN A 1 99 ? 12.446 10.857 2.591 1.00 85.88 99 ASN A O 1
ATOM 775 N N . GLU A 1 100 ? 13.804 10.064 0.992 1.00 86.31 100 GLU A N 1
ATOM 776 C CA . GLU A 1 100 ? 14.895 11.022 1.213 1.00 86.31 100 GLU A CA 1
ATOM 777 C C . GLU A 1 100 ? 14.792 12.251 0.296 1.00 86.31 100 GLU A C 1
ATOM 779 O O . GLU A 1 100 ? 15.581 13.195 0.399 1.00 86.31 100 GLU A O 1
ATOM 784 N N . SER A 1 101 ? 13.798 12.279 -0.597 1.00 80.00 101 SER A N 1
ATOM 785 C CA . SER A 1 101 ? 13.617 13.379 -1.538 1.00 80.00 101 SER A CA 1
ATOM 786 C C . SER A 1 101 ? 13.244 14.684 -0.830 1.00 80.00 101 SER A C 1
ATOM 788 O O . SER A 1 101 ? 12.161 14.831 -0.271 1.00 80.00 101 SER A O 1
ATOM 790 N N . ALA A 1 102 ? 14.123 15.684 -0.917 1.00 76.50 102 ALA A N 1
ATOM 791 C CA . ALA A 1 102 ? 13.894 16.999 -0.315 1.00 76.50 102 ALA A CA 1
ATOM 792 C C . ALA A 1 102 ? 13.016 17.938 -1.170 1.00 76.50 102 ALA A C 1
ATOM 794 O O . ALA A 1 102 ? 12.513 18.943 -0.671 1.00 76.50 102 ALA A O 1
ATOM 795 N N . ARG A 1 103 ? 12.876 17.671 -2.479 1.00 81.88 103 ARG A N 1
ATOM 796 C CA . ARG A 1 103 ? 12.246 18.602 -3.441 1.00 81.88 103 ARG A CA 1
ATOM 797 C C . ARG A 1 103 ? 10.779 18.289 -3.725 1.00 81.88 103 ARG A C 1
ATOM 799 O O . ARG A 1 103 ? 9.996 19.207 -3.965 1.00 81.88 103 ARG A O 1
ATOM 806 N N . TYR A 1 104 ? 10.437 17.009 -3.768 1.00 87.31 104 TYR A N 1
ATOM 807 C CA . TYR A 1 104 ? 9.102 16.516 -4.080 1.00 87.31 104 TYR A CA 1
ATOM 808 C C . TYR A 1 104 ? 8.672 15.537 -2.995 1.00 87.31 104 TYR A C 1
ATOM 810 O O . TYR A 1 104 ? 9.510 14.886 -2.378 1.00 87.31 104 TYR A O 1
ATOM 818 N N . ALA A 1 105 ? 7.365 15.399 -2.798 1.00 92.19 105 ALA A N 1
ATOM 819 C CA . ALA A 1 105 ? 6.786 14.452 -1.852 1.00 92.19 105 ALA A CA 1
ATOM 820 C C . ALA A 1 105 ? 6.832 13.015 -2.415 1.00 92.19 105 ALA A C 1
ATOM 822 O O . ALA A 1 105 ? 5.804 12.401 -2.688 1.00 92.19 105 ALA A O 1
ATOM 823 N N . LEU A 1 106 ? 8.045 12.495 -2.637 1.00 94.88 106 LEU A N 1
ATOM 824 C CA . LEU A 1 106 ? 8.287 11.174 -3.231 1.00 94.88 106 LEU A CA 1
ATOM 825 C C . LEU A 1 106 ? 8.259 10.032 -2.215 1.00 94.88 106 LEU A C 1
ATOM 827 O O . LEU A 1 106 ? 8.248 8.877 -2.628 1.00 94.88 106 LEU A O 1
ATOM 831 N N . GLY A 1 107 ? 8.181 10.330 -0.913 1.00 94.56 107 GLY A N 1
ATOM 832 C CA . GLY A 1 107 ? 8.044 9.337 0.164 1.00 94.56 107 GLY A CA 1
ATOM 833 C C . GLY A 1 107 ? 6.652 8.696 0.252 1.00 94.56 107 GLY A C 1
ATOM 834 O O . GLY A 1 107 ? 6.289 8.077 1.255 1.00 94.56 107 GLY A O 1
ATOM 835 N N . GLY A 1 108 ? 5.839 8.884 -0.785 1.00 96.12 108 GLY A N 1
ATOM 836 C CA . GLY A 1 108 ? 4.484 8.384 -0.870 1.00 96.12 108 GLY A CA 1
ATOM 837 C C . GLY A 1 108 ? 4.062 8.075 -2.298 1.00 96.12 108 GLY A C 1
ATOM 838 O O . GLY A 1 108 ? 4.730 8.408 -3.282 1.00 96.12 108 GLY A O 1
ATOM 839 N N . VAL A 1 109 ? 2.918 7.412 -2.388 1.00 98.12 109 VAL A N 1
ATOM 840 C CA . VAL A 1 109 ? 2.250 7.073 -3.639 1.00 98.12 109 VAL A CA 1
ATOM 841 C C . VAL A 1 109 ? 1.183 8.128 -3.897 1.00 98.12 109 VAL A C 1
ATOM 843 O O . VAL A 1 109 ? 0.312 8.346 -3.055 1.00 98.12 109 VAL A O 1
ATOM 846 N N . LEU A 1 110 ? 1.248 8.775 -5.058 1.00 98.12 110 LEU A N 1
ATOM 847 C CA . LEU A 1 110 ? 0.182 9.653 -5.526 1.00 98.12 110 LEU A CA 1
ATOM 848 C C . LEU A 1 110 ? -1.013 8.795 -5.945 1.00 98.12 110 LEU A C 1
ATOM 850 O O . LEU A 1 110 ? -0.849 7.894 -6.769 1.00 98.12 110 LEU A O 1
ATOM 854 N N . LEU A 1 111 ? -2.191 9.091 -5.404 1.00 98.38 111 LEU A N 1
ATOM 855 C CA . LEU A 1 111 ? -3.467 8.526 -5.822 1.00 98.38 111 LEU A CA 1
ATOM 856 C C . LEU A 1 111 ? -4.266 9.588 -6.577 1.00 98.38 111 LEU A C 1
ATOM 858 O O . LEU A 1 111 ? -4.446 10.700 -6.096 1.00 98.38 111 LEU A O 1
ATOM 862 N N . GLU A 1 112 ? -4.765 9.227 -7.750 1.00 97.94 112 GLU A N 1
ATOM 863 C CA . GLU A 1 112 ? -5.713 10.028 -8.516 1.00 97.94 112 GLU A CA 1
ATOM 864 C C . GLU A 1 112 ? -6.983 9.196 -8.702 1.00 97.94 112 GLU A C 1
ATOM 866 O O . GLU A 1 112 ? -6.944 8.102 -9.279 1.00 97.94 112 GLU A O 1
ATOM 871 N N . LEU A 1 113 ? -8.105 9.700 -8.194 1.00 98.19 113 LEU A N 1
ATOM 872 C CA . LEU A 1 113 ? -9.397 9.030 -8.264 1.00 98.19 113 LEU A CA 1
ATOM 873 C C . LEU A 1 113 ? -10.341 9.810 -9.169 1.00 98.19 113 LEU A C 1
ATOM 875 O O . LEU A 1 113 ? -10.541 11.010 -8.992 1.00 98.19 113 LEU A O 1
ATOM 879 N N . THR A 1 114 ? -10.958 9.094 -10.099 1.00 97.12 114 THR A N 1
ATOM 880 C CA . THR A 1 114 ? -12.002 9.608 -11.000 1.00 97.12 114 THR A CA 1
ATOM 881 C C . THR A 1 114 ? -13.255 8.743 -10.863 1.00 97.12 114 THR A C 1
ATOM 883 O O . THR A 1 114 ? -13.234 7.765 -10.117 1.00 97.12 114 THR A O 1
ATOM 886 N N . SER A 1 115 ? -14.334 9.069 -11.571 1.00 97.06 115 SER A N 1
ATOM 887 C CA . SER A 1 115 ? -15.620 8.365 -11.460 1.00 97.06 115 SER A CA 1
ATOM 888 C C . SER A 1 115 ? -15.562 6.826 -11.535 1.00 97.06 115 SER A C 1
ATOM 890 O O . SER A 1 115 ? -16.345 6.166 -10.849 1.00 97.06 115 SER A O 1
ATOM 892 N N . ASP A 1 116 ? -14.648 6.244 -12.320 1.00 97.44 116 ASP A N 1
ATOM 893 C CA . ASP A 1 116 ? -14.607 4.803 -12.614 1.00 97.44 116 ASP A CA 1
ATOM 894 C C . ASP A 1 116 ? -13.238 4.120 -12.422 1.00 97.44 116 ASP A C 1
ATOM 896 O O . ASP A 1 116 ? -13.120 2.897 -12.581 1.00 97.44 116 ASP A O 1
ATOM 900 N N . LYS A 1 117 ? -12.197 4.868 -12.041 1.00 97.88 117 LYS A N 1
ATOM 901 C CA . LYS A 1 117 ? -10.841 4.327 -11.884 1.00 97.88 117 LYS A CA 1
ATOM 902 C C . LYS A 1 117 ? -10.018 5.015 -10.806 1.00 97.88 117 LYS A C 1
ATOM 904 O O . LYS A 1 117 ? -10.194 6.197 -10.500 1.00 97.88 117 LYS A O 1
ATOM 909 N N . LEU A 1 118 ? -9.039 4.253 -10.330 1.00 98.50 118 LEU A N 1
ATOM 910 C CA . LEU A 1 118 ? -7.923 4.701 -9.509 1.00 98.50 118 LEU A CA 1
ATOM 911 C C . LEU A 1 118 ? -6.639 4.603 -10.334 1.00 98.50 118 LEU A C 1
ATOM 913 O O . LEU A 1 118 ? -6.369 3.573 -10.959 1.00 98.50 118 LEU A O 1
ATOM 917 N N . ILE A 1 119 ? -5.833 5.660 -10.301 1.00 98.44 119 ILE A N 1
ATOM 918 C CA . ILE A 1 119 ? -4.454 5.670 -10.792 1.00 98.44 119 ILE A CA 1
ATOM 919 C C . ILE A 1 119 ? -3.540 5.887 -9.589 1.00 98.44 119 ILE A C 1
ATOM 921 O O . ILE A 1 119 ? -3.751 6.798 -8.797 1.00 98.44 119 ILE A O 1
ATOM 925 N N . ALA A 1 120 ? -2.519 5.050 -9.462 1.00 98.50 120 ALA A N 1
ATOM 926 C CA . ALA A 1 120 ? -1.506 5.146 -8.428 1.00 98.50 120 ALA A CA 1
ATOM 927 C C . ALA A 1 120 ? -0.119 5.278 -9.052 1.00 98.50 120 ALA A C 1
ATOM 929 O O . ALA A 1 120 ? 0.224 4.530 -9.975 1.00 98.50 120 ALA A O 1
ATOM 930 N N . VAL A 1 121 ? 0.686 6.202 -8.531 1.00 98.44 121 VAL A N 1
ATOM 931 C CA . VAL A 1 121 ? 2.022 6.506 -9.054 1.00 98.44 121 VAL A CA 1
ATOM 932 C C . VAL A 1 121 ? 3.041 6.564 -7.923 1.00 98.44 121 VAL A C 1
ATOM 934 O O . VAL A 1 121 ? 2.853 7.284 -6.947 1.00 98.44 121 VAL A O 1
ATOM 937 N N . GLY A 1 122 ? 4.130 5.810 -8.072 1.00 97.94 122 GLY A N 1
ATOM 938 C CA . GLY A 1 122 ? 5.333 5.903 -7.244 1.00 97.94 122 GLY A CA 1
ATOM 939 C C . GLY A 1 122 ? 6.547 6.258 -8.103 1.00 97.94 122 GLY A C 1
ATOM 940 O O . GLY A 1 122 ? 6.699 5.725 -9.205 1.00 97.94 122 GLY A O 1
ATOM 941 N N . THR A 1 123 ? 7.416 7.150 -7.629 1.00 97.25 123 THR A N 1
ATOM 942 C CA . THR A 1 123 ? 8.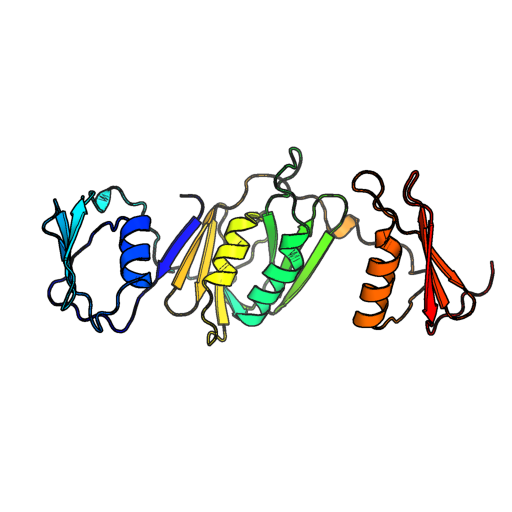667 7.505 -8.317 1.00 97.25 123 THR A CA 1
ATOM 943 C C . THR A 1 123 ? 9.723 8.023 -7.345 1.00 97.25 123 THR A C 1
ATOM 945 O O . THR A 1 123 ? 9.393 8.651 -6.345 1.00 97.25 123 THR A O 1
ATOM 948 N N . ASP A 1 124 ? 10.988 7.771 -7.674 1.00 95.00 124 ASP A N 1
ATOM 949 C CA . ASP A 1 124 ? 12.193 8.237 -6.980 1.00 95.00 124 ASP A CA 1
ATOM 950 C C . ASP A 1 124 ? 12.937 9.286 -7.834 1.00 95.00 124 ASP A C 1
ATOM 952 O O . ASP A 1 124 ? 14.090 9.634 -7.587 1.00 95.00 124 ASP A O 1
ATOM 956 N N . GLY A 1 125 ? 12.294 9.765 -8.908 1.00 92.25 125 GLY A N 1
ATOM 957 C CA . GLY A 1 125 ? 12.882 10.658 -9.905 1.00 92.25 125 GLY A CA 1
ATOM 958 C C . GLY A 1 125 ? 13.810 9.972 -10.918 1.00 92.25 125 GLY A C 1
ATOM 959 O O . GLY A 1 125 ? 14.186 10.608 -11.901 1.00 92.25 125 GLY A O 1
ATOM 960 N N . ARG A 1 126 ? 14.161 8.692 -10.728 1.00 91.62 126 ARG A N 1
ATOM 961 C CA . ARG A 1 126 ? 14.995 7.894 -11.652 1.00 91.62 126 ARG A CA 1
ATOM 962 C C . ARG A 1 126 ? 14.179 6.840 -12.395 1.00 91.62 126 ARG A C 1
ATOM 964 O O . ARG A 1 126 ? 14.468 6.531 -13.547 1.00 91.62 126 ARG A O 1
ATOM 971 N N . ARG A 1 127 ? 13.162 6.292 -11.738 1.00 94.06 127 ARG A N 1
ATOM 972 C CA . ARG A 1 127 ? 12.173 5.359 -12.288 1.00 94.06 127 ARG A CA 1
ATOM 973 C C . ARG A 1 127 ? 10.781 5.744 -11.816 1.00 94.06 127 ARG A C 1
ATOM 975 O O . ARG A 1 127 ? 10.611 6.413 -10.798 1.00 94.06 127 ARG A O 1
ATOM 982 N N . LEU A 1 128 ? 9.779 5.292 -12.553 1.00 96.81 128 LEU A N 1
ATOM 983 C CA . LEU A 1 128 ? 8.378 5.527 -12.245 1.00 96.81 128 LEU A CA 1
ATOM 984 C C . LEU A 1 128 ? 7.603 4.229 -12.398 1.00 96.81 128 LEU A C 1
ATOM 986 O O . LEU A 1 128 ? 7.785 3.497 -13.370 1.00 96.81 128 LEU A O 1
ATOM 990 N N . ALA A 1 129 ? 6.726 3.968 -11.441 1.00 98.00 129 ALA A N 1
ATOM 991 C CA . ALA A 1 129 ? 5.778 2.880 -11.498 1.00 98.00 129 ALA A CA 1
ATOM 992 C C . ALA A 1 129 ? 4.358 3.440 -11.426 1.00 98.00 129 ALA A C 1
ATOM 994 O O . ALA A 1 129 ? 4.018 4.188 -10.510 1.00 98.00 129 ALA A O 1
ATOM 995 N N . LYS A 1 130 ? 3.540 3.067 -12.410 1.00 97.94 130 LYS A N 1
ATOM 996 C CA . LYS A 1 130 ? 2.130 3.434 -12.519 1.00 97.94 130 LYS A CA 1
ATOM 997 C C . LYS A 1 130 ? 1.304 2.154 -12.477 1.00 97.94 130 LYS A C 1
ATOM 999 O O . LYS A 1 130 ? 1.564 1.238 -13.255 1.00 97.94 130 LYS A O 1
ATOM 1004 N N . GLN A 1 131 ? 0.294 2.116 -11.621 1.00 98.38 131 GLN A N 1
ATOM 1005 C CA . GLN A 1 131 ? -0.754 1.101 -11.658 1.00 98.38 131 GLN A CA 1
ATOM 1006 C C . GLN A 1 131 ? -2.101 1.805 -11.800 1.00 98.38 131 GLN A C 1
ATOM 1008 O O . GLN A 1 131 ? -2.357 2.796 -11.125 1.00 98.38 131 GLN A O 1
ATOM 1013 N N . GLU A 1 132 ? -2.963 1.299 -12.674 1.00 98.12 132 GLU A N 1
ATOM 1014 C CA . GLU A 1 132 ? -4.330 1.795 -12.820 1.00 98.12 132 GLU A CA 1
ATOM 1015 C C . GLU A 1 132 ? -5.315 0.636 -12.938 1.00 98.12 132 GLU A C 1
ATOM 1017 O O . GLU A 1 132 ? -4.935 -0.477 -13.311 1.00 98.12 132 GLU A O 1
ATOM 1022 N N . GLY A 1 133 ? -6.572 0.895 -12.599 1.00 98.12 133 GLY A N 1
ATOM 1023 C CA . GLY A 1 133 ? -7.626 -0.110 -12.632 1.00 98.12 133 GLY A CA 1
ATOM 1024 C C . GLY A 1 133 ? -8.943 0.402 -12.051 1.00 98.12 133 GLY A C 1
ATOM 1025 O O . GLY A 1 133 ? -9.042 1.582 -11.699 1.00 98.12 133 GLY A O 1
ATOM 1026 N N . PRO A 1 134 ? -9.964 -0.466 -11.988 1.00 97.69 134 PRO A N 1
ATOM 1027 C CA . PRO A 1 134 ? -11.327 -0.064 -11.672 1.00 97.69 134 PRO A CA 1
ATOM 1028 C C . PRO A 1 134 ? -11.463 0.397 -10.218 1.00 97.69 134 PRO A C 1
ATOM 1030 O O . PRO A 1 134 ? -11.002 -0.277 -9.294 1.00 97.69 134 PRO A O 1
ATOM 1033 N N . ALA A 1 135 ? -12.143 1.524 -10.030 1.00 98.19 135 ALA A N 1
ATOM 1034 C CA . ALA A 1 135 ? -12.579 2.023 -8.732 1.00 98.19 135 ALA A CA 1
ATOM 1035 C C . ALA A 1 135 ? -13.852 2.846 -8.939 1.00 98.19 135 ALA A C 1
ATOM 1037 O O . ALA A 1 135 ? -13.835 3.859 -9.627 1.00 98.19 135 ALA A O 1
ATOM 1038 N N . LYS A 1 136 ? -14.968 2.407 -8.369 1.00 98.31 136 LYS A N 1
ATOM 1039 C CA . LYS A 1 136 ? -16.270 3.029 -8.588 1.00 98.31 136 LYS A CA 1
ATOM 1040 C C . LYS A 1 136 ? -16.495 4.148 -7.581 1.00 98.31 136 LYS A C 1
ATOM 1042 O O . LYS A 1 136 ? -16.521 3.883 -6.384 1.00 98.31 136 LYS A O 1
ATOM 1047 N N . SER A 1 137 ? -16.720 5.363 -8.066 1.00 98.25 137 SER A N 1
ATOM 1048 C CA . SER A 1 137 ? -17.127 6.490 -7.229 1.00 98.25 137 SER A CA 1
ATOM 1049 C C . SER A 1 137 ? -18.539 6.291 -6.666 1.00 98.25 137 SER A C 1
ATOM 1051 O O . SER A 1 137 ? -19.466 5.896 -7.382 1.00 98.25 137 SER A O 1
ATOM 1053 N N . ILE A 1 138 ? -18.696 6.576 -5.376 1.00 98.19 138 ILE A N 1
ATOM 1054 C CA . ILE A 1 138 ? -19.958 6.626 -4.640 1.00 98.19 138 ILE A CA 1
ATOM 1055 C C . ILE A 1 138 ? -20.173 8.069 -4.179 1.00 98.19 138 ILE A C 1
ATOM 1057 O O . ILE A 1 138 ? -19.244 8.718 -3.694 1.00 98.19 138 ILE A O 1
ATOM 1061 N N . GLU A 1 139 ? -21.388 8.586 -4.386 1.00 96.94 139 GLU A N 1
ATOM 1062 C CA . GLU A 1 139 ? -21.759 9.983 -4.101 1.00 96.94 139 GLU A CA 1
ATOM 1063 C C . GLU A 1 139 ? -20.826 11.031 -4.752 1.00 96.94 139 GLU A C 1
ATOM 1065 O O . GLU A 1 139 ? -20.628 12.130 -4.230 1.00 96.94 139 GLU A O 1
ATOM 1070 N N . GLY A 1 140 ? -20.250 10.695 -5.915 1.00 95.25 140 GLY A N 1
ATOM 1071 C CA . GLY A 1 140 ? -19.434 11.609 -6.722 1.00 95.25 140 GLY A CA 1
ATOM 1072 C C . GLY A 1 140 ? -18.045 11.909 -6.153 1.00 95.25 140 GLY A C 1
ATOM 1073 O O . GLY A 1 140 ? -17.446 12.909 -6.534 1.00 95.25 140 GLY A O 1
ATOM 1074 N N . HIS A 1 141 ? -17.530 11.075 -5.245 1.00 97.19 141 HIS A N 1
ATOM 1075 C CA . HIS A 1 141 ? -16.165 11.198 -4.733 1.00 97.19 141 HIS A CA 1
ATOM 1076 C C . HIS A 1 141 ? -15.133 11.130 -5.868 1.00 97.19 141 HIS A C 1
ATOM 1078 O O . HIS A 1 141 ? -15.169 10.198 -6.672 1.00 97.19 141 HIS A O 1
ATOM 1084 N N . GLU A 1 142 ? -14.201 12.082 -5.909 1.00 96.62 142 GLU A N 1
ATOM 1085 C CA . GLU A 1 142 ? -13.053 12.168 -6.822 1.00 96.62 142 GLU A CA 1
ATOM 1086 C C . GLU A 1 142 ? -11.952 13.003 -6.148 1.00 96.62 142 GLU A C 1
ATOM 1088 O O . GLU A 1 142 ? -12.252 13.844 -5.300 1.00 96.62 142 GLU A O 1
ATOM 1093 N N . THR A 1 143 ? -10.681 12.812 -6.519 1.00 94.00 143 THR A N 1
ATOM 1094 C CA . THR A 1 143 ? -9.594 13.662 -5.985 1.00 94.00 143 THR A CA 1
ATOM 1095 C C . THR A 1 143 ? -9.535 15.030 -6.665 1.00 94.00 143 THR A C 1
ATOM 1097 O O . THR A 1 143 ? -9.050 15.993 -6.074 1.00 94.00 143 THR A O 1
ATOM 1100 N N . GLY A 1 144 ? -9.993 15.131 -7.918 1.00 90.56 144 GLY A N 1
ATOM 1101 C CA . GLY A 1 144 ? -9.821 16.335 -8.733 1.00 90.56 144 GLY A CA 1
ATOM 1102 C C . GLY A 1 144 ? -8.345 16.741 -8.832 1.00 90.56 144 GLY A C 1
ATOM 1103 O O . GLY A 1 144 ? -7.487 15.901 -9.103 1.00 90.56 144 GLY A O 1
ATOM 1104 N N . ASP A 1 145 ? -8.059 18.018 -8.569 1.00 85.38 145 ASP A N 1
ATOM 1105 C CA . ASP A 1 145 ? -6.702 18.588 -8.576 1.00 85.38 145 ASP A CA 1
ATOM 1106 C C . ASP A 1 145 ? -5.954 18.437 -7.232 1.00 85.38 145 ASP A C 1
ATOM 1108 O O . ASP A 1 145 ? -4.819 18.905 -7.091 1.00 85.38 145 ASP A O 1
ATOM 1112 N N . VAL A 1 146 ? -6.575 17.812 -6.223 1.00 90.12 146 VAL A N 1
ATOM 1113 C CA . VAL A 1 146 ? -5.959 17.614 -4.905 1.00 90.12 146 VAL A CA 1
ATOM 1114 C C . VAL A 1 146 ? -4.850 16.567 -5.001 1.00 90.12 146 VAL A C 1
ATOM 1116 O O . VAL A 1 146 ? -5.029 15.474 -5.537 1.00 90.12 146 VAL A O 1
ATOM 1119 N N . MET A 1 147 ? -3.686 16.892 -4.440 1.00 91.69 147 MET A N 1
ATOM 1120 C CA . MET A 1 147 ? -2.537 15.988 -4.387 1.00 91.69 147 MET A CA 1
ATOM 1121 C C . MET A 1 147 ? -2.716 14.971 -3.259 1.00 91.69 147 MET A C 1
ATOM 1123 O O . MET A 1 147 ? -2.242 15.169 -2.142 1.00 91.69 147 MET A O 1
ATOM 1127 N N . THR A 1 148 ? -3.384 13.858 -3.547 1.00 97.06 148 THR A N 1
ATOM 1128 C CA . THR A 1 148 ? -3.570 12.775 -2.576 1.00 97.06 148 THR A CA 1
ATOM 1129 C C . THR A 1 148 ? -2.335 11.877 -2.524 1.00 97.06 148 THR A C 1
ATOM 1131 O O . THR A 1 148 ? -2.257 10.849 -3.194 1.00 97.06 148 THR A O 1
ATOM 1134 N N . ILE A 1 149 ? -1.338 12.269 -1.732 1.00 97.25 149 ILE A N 1
ATOM 1135 C CA . ILE A 1 149 ? -0.075 11.531 -1.601 1.00 97.25 149 ILE A CA 1
ATOM 1136 C C . ILE A 1 149 ? -0.098 10.723 -0.305 1.00 97.25 149 ILE A C 1
ATOM 1138 O O . ILE A 1 149 ? 0.000 11.278 0.787 1.00 97.25 149 ILE A O 1
ATOM 1142 N N . VAL A 1 150 ? -0.214 9.402 -0.412 1.00 97.38 150 VAL A N 1
ATOM 1143 C CA . VAL A 1 150 ? -0.276 8.511 0.754 1.00 97.38 150 VAL A CA 1
ATOM 1144 C C . VAL A 1 150 ? 1.133 8.020 1.104 1.00 97.38 150 VAL A C 1
ATOM 1146 O O . VAL A 1 150 ? 1.797 7.462 0.224 1.00 97.38 150 VAL A O 1
ATOM 1149 N N . PRO A 1 151 ? 1.612 8.171 2.356 1.00 96.12 151 PRO A N 1
ATOM 1150 C CA . PRO A 1 151 ? 2.940 7.709 2.757 1.00 96.12 151 PRO A CA 1
ATOM 1151 C C . PRO A 1 151 ? 3.171 6.232 2.420 1.00 96.12 151 PRO A C 1
ATOM 1153 O O . PRO A 1 151 ? 2.296 5.389 2.641 1.00 96.12 151 PRO A O 1
ATOM 1156 N N . THR A 1 152 ? 4.370 5.875 1.957 1.00 96.00 152 THR A N 1
ATOM 1157 C CA . THR A 1 152 ? 4.682 4.489 1.560 1.00 96.00 152 THR A CA 1
ATOM 1158 C C . THR A 1 152 ? 4.451 3.491 2.695 1.00 96.00 152 THR A C 1
ATOM 1160 O O . THR A 1 152 ? 3.881 2.418 2.487 1.00 96.00 152 THR A O 1
ATOM 1163 N N . ARG A 1 153 ? 4.824 3.863 3.925 1.00 93.81 153 ARG A N 1
ATOM 1164 C CA . ARG A 1 153 ? 4.584 3.034 5.113 1.00 93.81 153 ARG A CA 1
ATOM 1165 C C . ARG A 1 153 ? 3.092 2.831 5.379 1.00 93.81 153 ARG A C 1
ATOM 1167 O O . ARG A 1 153 ? 2.690 1.735 5.762 1.00 93.81 153 ARG A O 1
ATOM 1174 N N . ALA A 1 154 ? 2.276 3.859 5.158 1.00 94.81 154 ALA A N 1
ATOM 1175 C CA . ALA A 1 154 ? 0.832 3.760 5.299 1.00 94.81 154 ALA A CA 1
ATOM 1176 C C . ALA A 1 154 ? 0.232 2.829 4.242 1.00 94.81 154 ALA A C 1
ATOM 1178 O O . ALA A 1 154 ? -0.522 1.934 4.602 1.00 94.81 154 ALA A O 1
ATOM 1179 N N . MET A 1 155 ? 0.641 2.953 2.973 1.00 96.00 155 MET A N 1
ATOM 1180 C CA . MET A 1 155 ? 0.227 2.043 1.893 1.00 96.00 155 MET A CA 1
ATOM 1181 C C . MET A 1 155 ? 0.527 0.573 2.223 1.00 96.00 155 MET A C 1
ATOM 1183 O O . MET A 1 155 ? -0.311 -0.300 2.013 1.00 96.00 155 MET A O 1
ATOM 1187 N N . GLN A 1 156 ? 1.703 0.293 2.789 1.00 95.06 156 GLN A N 1
ATOM 1188 C CA . GLN A 1 156 ? 2.092 -1.060 3.200 1.00 95.06 156 GLN A CA 1
ATOM 1189 C C . GLN A 1 156 ? 1.293 -1.572 4.406 1.00 95.06 156 GLN A C 1
ATOM 1191 O O . GLN A 1 156 ? 0.907 -2.738 4.441 1.00 95.06 156 GLN A O 1
ATOM 1196 N N . LEU A 1 157 ? 1.038 -0.723 5.406 1.00 91.94 157 LEU A N 1
ATOM 1197 C CA . LEU A 1 157 ? 0.203 -1.094 6.554 1.00 91.94 157 LEU A CA 1
ATOM 1198 C C . LEU A 1 157 ? -1.248 -1.344 6.136 1.00 91.94 157 LEU A C 1
ATOM 1200 O O . LEU A 1 157 ? -1.848 -2.309 6.600 1.00 91.94 157 LEU A O 1
ATOM 1204 N N . LEU A 1 158 ? -1.771 -0.514 5.233 1.00 91.19 158 LEU A N 1
ATOM 1205 C CA . LEU A 1 158 ? -3.082 -0.675 4.616 1.00 91.19 158 LEU A CA 1
ATOM 1206 C C . LEU A 1 158 ? -3.198 -2.032 3.919 1.00 91.19 158 LEU A C 1
ATOM 1208 O O . LEU A 1 158 ? -4.147 -2.758 4.185 1.00 91.19 158 LEU A O 1
ATOM 1212 N N . GLU A 1 159 ? -2.214 -2.408 3.094 1.00 92.25 159 GLU A N 1
ATOM 1213 C CA . GLU A 1 159 ? -2.189 -3.710 2.411 1.00 92.25 159 GLU A CA 1
ATOM 1214 C C . GLU A 1 159 ? -2.186 -4.890 3.384 1.00 92.25 159 GLU A C 1
ATOM 1216 O O . GLU A 1 159 ? -2.949 -5.836 3.198 1.00 92.25 159 GLU A O 1
ATOM 1221 N N . ARG A 1 160 ? -1.378 -4.812 4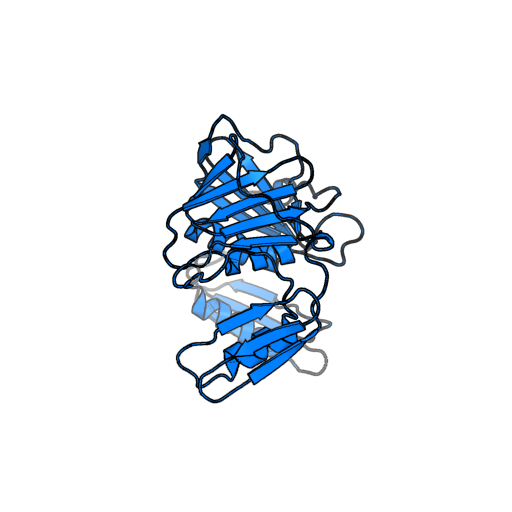.447 1.00 89.75 160 ARG A N 1
ATOM 1222 C CA . ARG A 1 160 ? -1.288 -5.856 5.479 1.00 89.75 160 ARG A CA 1
ATOM 1223 C C . ARG A 1 160 ? -2.544 -5.986 6.335 1.00 89.75 160 ARG A C 1
ATOM 1225 O O . ARG A 1 160 ? -2.754 -7.044 6.919 1.00 89.75 160 ARG A O 1
ATOM 1232 N N . ALA A 1 161 ? -3.323 -4.915 6.464 1.00 87.06 161 ALA A N 1
ATOM 1233 C CA . ALA A 1 161 ? -4.554 -4.901 7.246 1.00 87.06 161 ALA A CA 1
ATOM 1234 C C . ALA A 1 161 ? -5.760 -5.469 6.477 1.00 87.06 161 ALA A C 1
ATOM 1236 O O . ALA A 1 161 ? -6.796 -5.721 7.089 1.00 87.06 161 ALA A O 1
ATOM 1237 N N . LEU A 1 162 ? -5.644 -5.676 5.160 1.00 86.69 162 LEU A N 1
ATOM 1238 C CA . LEU A 1 162 ? -6.715 -6.272 4.364 1.00 86.69 162 LEU A CA 1
ATOM 1239 C C . LEU A 1 162 ? -6.887 -7.751 4.705 1.00 86.69 162 LEU A C 1
ATOM 1241 O O . LEU A 1 162 ? -5.938 -8.531 4.616 1.00 86.69 162 LEU A O 1
ATOM 1245 N N . ALA A 1 163 ? -8.119 -8.158 5.003 1.00 80.19 163 ALA A N 1
ATOM 1246 C CA . ALA A 1 163 ? -8.450 -9.567 5.174 1.00 80.19 163 ALA A CA 1
ATOM 1247 C C . ALA A 1 163 ? -8.282 -10.332 3.847 1.00 80.19 163 ALA A C 1
ATOM 1249 O O . ALA A 1 163 ? -8.525 -9.792 2.765 1.00 80.19 163 ALA A O 1
ATOM 1250 N N . ASP A 1 164 ? -7.847 -11.594 3.909 1.00 78.81 164 ASP A N 1
ATOM 1251 C CA . ASP A 1 164 ? -7.599 -12.425 2.716 1.00 78.81 164 ASP A CA 1
ATOM 1252 C C . ASP A 1 164 ? -8.860 -12.811 1.945 1.00 78.81 164 ASP A C 1
ATOM 1254 O O . ASP A 1 164 ? -8.790 -13.082 0.749 1.00 78.81 164 ASP A O 1
ATOM 1258 N N . ASN A 1 165 ? -10.006 -12.802 2.615 1.00 85.25 165 ASN A N 1
ATOM 1259 C CA . ASN A 1 165 ? -11.312 -13.095 2.041 1.00 85.25 165 ASN A CA 1
ATOM 1260 C C . ASN A 1 165 ? -12.128 -11.836 1.707 1.00 85.25 165 ASN A C 1
ATOM 1262 O O . ASN A 1 165 ? -13.306 -11.964 1.385 1.00 85.25 165 ASN A O 1
ATOM 1266 N N . GLU A 1 166 ? -11.544 -10.638 1.802 1.00 88.00 166 GLU A N 1
ATOM 1267 C CA . GLU A 1 166 ? -12.247 -9.416 1.415 1.00 88.00 166 GLU A CA 1
ATOM 1268 C C . GLU A 1 166 ? -12.332 -9.308 -0.112 1.00 88.00 166 GLU A C 1
ATOM 1270 O O . GLU A 1 166 ? -11.316 -9.366 -0.809 1.00 88.00 166 GLU A O 1
ATOM 1275 N N . GLU A 1 167 ? -13.539 -9.110 -0.638 1.00 93.56 167 GLU A N 1
ATOM 1276 C CA . GLU A 1 167 ? -13.739 -8.893 -2.072 1.00 93.56 167 GLU A CA 1
ATOM 1277 C C . GLU A 1 167 ? -13.447 -7.439 -2.460 1.00 93.56 167 GLU A C 1
ATOM 1279 O O . GLU A 1 167 ? -12.638 -7.192 -3.359 1.00 93.56 167 GLU A O 1
ATOM 1284 N N . ASN A 1 168 ? -14.037 -6.479 -1.738 1.00 95.88 168 ASN A N 1
ATOM 1285 C CA . ASN A 1 168 ? -13.959 -5.045 -2.019 1.00 95.88 168 ASN A CA 1
ATOM 1286 C C . ASN A 1 168 ? -13.553 -4.242 -0.779 1.00 95.88 168 ASN A C 1
ATOM 1288 O O . ASN A 1 168 ? -13.848 -4.609 0.352 1.00 95.88 168 ASN A O 1
ATOM 1292 N N . ILE A 1 169 ? -12.920 -3.096 -1.008 1.00 96.94 169 ILE A N 1
ATOM 1293 C CA . ILE A 1 169 ? -12.641 -2.087 0.015 1.00 96.94 169 ILE A CA 1
ATOM 1294 C C . ILE A 1 169 ? -13.363 -0.789 -0.327 1.00 96.94 169 ILE A C 1
ATOM 1296 O O . ILE A 1 169 ? -13.658 -0.519 -1.494 1.00 96.94 169 ILE A O 1
ATOM 1300 N N . LYS A 1 170 ? -13.574 0.046 0.690 1.00 97.56 170 LYS A N 1
ATOM 1301 C CA . LYS A 1 170 ? -13.953 1.449 0.511 1.00 97.56 170 LYS A CA 1
ATOM 1302 C C . LYS A 1 170 ? -12.749 2.332 0.775 1.00 97.56 170 LYS A C 1
ATOM 1304 O O . LYS A 1 170 ? -12.053 2.126 1.765 1.00 97.56 170 LYS A O 1
ATOM 1309 N N . LEU A 1 171 ? -12.519 3.314 -0.082 1.00 97.56 171 LEU A N 1
ATOM 1310 C CA . LEU A 1 171 ? -11.418 4.262 0.022 1.00 97.56 171 LEU A CA 1
ATOM 1311 C C . LEU A 1 171 ? -11.964 5.684 -0.100 1.00 97.56 171 LEU A C 1
ATOM 1313 O O . LEU A 1 171 ? -12.490 6.059 -1.140 1.00 97.56 171 LEU A O 1
ATOM 1317 N N . SER A 1 172 ? -11.838 6.467 0.964 1.00 97.25 172 SER A N 1
ATOM 1318 C CA . SER A 1 172 ? -12.199 7.883 0.989 1.00 97.25 172 SER A CA 1
ATOM 1319 C C . SER A 1 172 ? -10.944 8.716 1.168 1.00 97.25 172 SER A C 1
ATOM 1321 O O . SER A 1 172 ? -10.053 8.357 1.938 1.00 97.25 172 SER A O 1
ATOM 1323 N N . THR A 1 173 ? -10.885 9.853 0.491 1.00 95.75 173 THR A N 1
ATOM 1324 C CA . THR A 1 173 ? -9.763 10.787 0.572 1.00 95.75 173 THR A CA 1
ATOM 1325 C C . THR A 1 173 ? -10.291 12.175 0.879 1.00 95.75 173 THR A C 1
ATOM 1327 O O . THR A 1 173 ? -11.303 12.594 0.330 1.00 95.75 173 THR A O 1
ATOM 1330 N N . SER A 1 174 ? -9.601 12.889 1.754 1.00 92.12 174 SER A N 1
ATOM 1331 C CA . SER A 1 174 ? -9.829 14.305 2.025 1.00 92.12 174 SER A CA 1
ATOM 1332 C C . SER A 1 174 ? -8.570 15.102 1.677 1.00 92.12 174 SER A C 1
ATOM 1334 O O . SER A 1 174 ? -7.604 14.555 1.147 1.00 92.12 174 SER A O 1
ATOM 1336 N N . GLU A 1 175 ? -8.552 16.400 1.983 1.00 90.69 175 GLU A N 1
ATOM 1337 C CA . GLU A 1 175 ? -7.366 17.240 1.765 1.00 90.69 175 GLU A CA 1
ATOM 1338 C C . GLU A 1 175 ? -6.143 16.773 2.568 1.00 90.69 175 GLU A C 1
ATOM 1340 O O . GLU A 1 175 ? -5.014 16.964 2.126 1.00 90.69 175 GLU A O 1
ATOM 1345 N N . ASN A 1 176 ? -6.354 16.160 3.738 1.00 91.94 176 ASN A N 1
ATOM 1346 C CA . ASN A 1 176 ? -5.283 15.894 4.706 1.00 91.94 176 ASN A CA 1
ATOM 1347 C C . ASN A 1 176 ? -5.140 14.420 5.093 1.00 91.94 176 ASN A C 1
ATOM 1349 O O . ASN A 1 176 ? -4.162 14.049 5.748 1.00 91.94 176 ASN A O 1
ATOM 1353 N N . ASP A 1 177 ? -6.104 13.574 4.736 1.00 94.56 177 ASP A N 1
ATOM 1354 C CA . ASP A 1 177 ? -6.084 12.166 5.103 1.00 94.56 177 ASP A CA 1
ATOM 1355 C C . ASP A 1 177 ? -6.708 11.247 4.052 1.00 94.56 177 ASP A C 1
ATOM 1357 O O . ASP A 1 177 ? -7.437 11.661 3.151 1.00 94.56 177 ASP A O 1
ATOM 1361 N N . VAL A 1 178 ? -6.383 9.967 4.186 1.00 95.50 178 VAL A N 1
ATOM 1362 C CA . VAL A 1 178 ? -7.042 8.862 3.505 1.00 95.50 178 VAL A CA 1
ATOM 1363 C C . VAL A 1 178 ? -7.593 7.904 4.550 1.00 95.50 178 VAL A C 1
ATOM 1365 O O . VAL A 1 178 ? -6.951 7.623 5.571 1.00 95.50 178 VAL A O 1
ATOM 1368 N N . ARG A 1 179 ? -8.784 7.380 4.274 1.00 95.56 179 ARG A N 1
ATOM 1369 C CA . ARG A 1 179 ? -9.437 6.345 5.068 1.00 95.56 179 ARG A CA 1
ATOM 1370 C C . ARG A 1 179 ? -9.778 5.165 4.187 1.00 95.56 179 ARG A C 1
ATOM 1372 O O . ARG A 1 179 ? -10.299 5.327 3.086 1.00 95.56 179 ARG A O 1
ATOM 1379 N N . VAL A 1 180 ? -9.487 3.975 4.689 1.00 95.62 180 VAL A N 1
ATOM 1380 C CA . VAL A 1 180 ? -9.788 2.720 4.007 1.00 95.62 180 VAL A CA 1
ATOM 1381 C C . VAL A 1 180 ? -10.572 1.822 4.942 1.00 95.62 180 VAL A C 1
ATOM 1383 O O . VAL A 1 180 ? -10.147 1.589 6.072 1.00 95.62 180 VAL A O 1
ATOM 1386 N N . GLN A 1 181 ? -11.702 1.308 4.469 1.00 94.44 181 GLN A N 1
ATOM 1387 C CA . GLN A 1 181 ? -12.482 0.287 5.157 1.00 94.44 181 GLN A CA 1
ATOM 1388 C C . GLN A 1 181 ? -12.400 -1.035 4.392 1.00 94.44 181 GLN A C 1
ATOM 1390 O O . GLN A 1 181 ? -12.667 -1.083 3.192 1.00 94.44 181 GLN A O 1
ATOM 1395 N N . SER A 1 182 ? -12.056 -2.103 5.109 1.00 91.62 182 SER A N 1
ATOM 1396 C CA . SER A 1 182 ? -12.076 -3.496 4.646 1.00 91.62 182 SER A CA 1
ATOM 1397 C C . SER A 1 182 ? -12.796 -4.312 5.707 1.00 91.62 182 SER A C 1
ATOM 1399 O O . SER A 1 182 ? -12.251 -4.513 6.795 1.00 91.62 182 SER A O 1
ATOM 1401 N N . GLY A 1 183 ? -14.034 -4.722 5.435 1.00 87.56 183 GLY A N 1
ATOM 1402 C CA . GLY A 1 183 ? -14.849 -5.465 6.391 1.00 87.56 183 GLY A CA 1
ATOM 1403 C C . GLY A 1 183 ? -14.938 -4.756 7.747 1.00 87.56 183 GLY A C 1
ATOM 1404 O O . GLY A 1 183 ? -15.570 -3.710 7.879 1.00 87.56 183 GLY A O 1
ATOM 1405 N N . LYS A 1 184 ? -14.280 -5.335 8.759 1.00 86.56 184 LYS A N 1
ATOM 1406 C CA . LYS A 1 184 ? -14.257 -4.853 10.154 1.00 86.56 184 LYS A CA 1
ATOM 1407 C C . LYS A 1 184 ? -13.091 -3.921 10.494 1.00 86.56 184 LYS A C 1
ATOM 1409 O O . LYS A 1 184 ? -12.991 -3.475 11.635 1.00 86.56 184 LYS A O 1
ATOM 1414 N N . ALA A 1 185 ? -12.185 -3.675 9.553 1.00 90.62 185 ALA A N 1
ATOM 1415 C CA . ALA A 1 185 ? -11.036 -2.806 9.748 1.00 90.62 185 ALA A CA 1
ATOM 1416 C C . ALA A 1 185 ? -11.273 -1.441 9.093 1.00 90.62 185 ALA A C 1
ATOM 1418 O O . ALA A 1 185 ? -11.670 -1.353 7.931 1.00 90.62 185 ALA A O 1
ATOM 1419 N N . THR A 1 186 ? -10.979 -0.376 9.832 1.00 92.88 186 THR A N 1
ATOM 1420 C CA . THR A 1 186 ? -10.860 0.993 9.330 1.00 92.88 186 THR A CA 1
ATOM 1421 C C . THR A 1 186 ? -9.440 1.466 9.575 1.00 92.88 186 THR A C 1
ATOM 1423 O O . THR A 1 186 ? -8.944 1.434 10.699 1.00 92.88 186 THR A O 1
ATOM 1426 N N . ILE A 1 187 ? -8.781 1.918 8.520 1.00 93.00 187 ILE A N 1
ATOM 1427 C CA . ILE A 1 187 ? -7.423 2.429 8.575 1.00 93.00 187 ILE A CA 1
ATOM 1428 C C . ILE A 1 187 ? -7.441 3.888 8.155 1.00 93.00 187 ILE A C 1
ATOM 1430 O O . ILE A 1 187 ? -8.091 4.260 7.183 1.00 93.00 187 ILE A O 1
ATOM 1434 N N . PHE A 1 188 ? -6.696 4.697 8.889 1.00 94.31 188 PHE A N 1
ATOM 1435 C CA . PHE A 1 188 ? -6.484 6.111 8.655 1.00 94.31 188 PHE A CA 1
ATOM 1436 C C . PHE A 1 188 ? -5.004 6.357 8.377 1.00 94.31 188 PHE A C 1
ATOM 1438 O O . PHE A 1 188 ? -4.144 5.805 9.068 1.00 94.31 188 PHE A O 1
ATOM 1445 N N . SER A 1 189 ? -4.704 7.240 7.432 1.00 95.06 189 SER A N 1
ATOM 1446 C CA . SER A 1 189 ? -3.374 7.824 7.281 1.00 95.06 189 SER A CA 1
ATOM 1447 C C . SER A 1 189 ? -3.481 9.296 6.944 1.00 95.06 189 SER A C 1
ATOM 1449 O O . SER A 1 189 ? -4.270 9.673 6.083 1.00 95.06 189 SER A O 1
ATOM 1451 N N . ARG A 1 190 ? -2.620 10.117 7.546 1.00 95.06 190 ARG A N 1
ATOM 1452 C CA . ARG A 1 190 ? -2.367 11.462 7.027 1.00 95.06 190 ARG A CA 1
ATOM 1453 C C . ARG A 1 190 ? -1.698 11.381 5.660 1.00 95.06 190 ARG A C 1
ATOM 1455 O O . ARG A 1 190 ? -0.957 10.431 5.387 1.00 95.06 190 ARG A O 1
ATOM 1462 N N . LEU A 1 191 ? -1.981 12.367 4.823 1.00 95.69 191 LEU A N 1
ATOM 1463 C CA . LEU A 1 191 ? -1.324 12.548 3.536 1.00 95.69 191 LEU A CA 1
ATOM 1464 C C . LEU A 1 191 ? 0.015 13.268 3.721 1.00 95.69 191 LEU A C 1
ATOM 1466 O O . LEU A 1 191 ? 0.232 13.980 4.702 1.00 95.69 191 LEU A O 1
ATOM 1470 N N . VAL A 1 192 ? 0.924 13.060 2.774 1.00 94.06 192 VAL A N 1
ATOM 1471 C CA . VAL A 1 192 ? 2.178 13.807 2.695 1.00 94.06 192 VAL A CA 1
ATOM 1472 C C . VAL A 1 192 ? 1.881 15.185 2.115 1.00 94.06 192 VAL A C 1
ATOM 1474 O O . VAL A 1 192 ? 1.366 15.298 1.003 1.00 94.06 192 VAL A O 1
ATOM 1477 N N . GLU A 1 193 ? 2.252 16.238 2.837 1.00 91.00 193 GLU A N 1
ATOM 1478 C CA . GLU A 1 193 ? 2.208 17.596 2.305 1.00 91.00 193 GLU A CA 1
ATOM 1479 C C . GLU A 1 193 ? 3.331 17.805 1.284 1.00 91.00 193 GLU A C 1
ATOM 1481 O O . GLU A 1 193 ? 4.498 17.497 1.533 1.00 91.00 193 GLU A O 1
ATOM 1486 N N . GLY A 1 194 ? 2.997 18.371 0.126 1.00 90.94 194 GLY A N 1
ATOM 1487 C CA . GLY A 1 194 ? 3.993 18.762 -0.860 1.00 90.94 194 GLY A CA 1
ATOM 1488 C C . GLY A 1 194 ? 3.506 18.642 -2.292 1.00 90.94 194 GLY A C 1
ATOM 1489 O O . GLY A 1 194 ? 2.336 18.401 -2.578 1.00 90.94 194 GLY A O 1
ATOM 1490 N N . ARG A 1 195 ? 4.437 18.849 -3.222 1.00 91.31 195 ARG A N 1
ATOM 1491 C CA . ARG A 1 195 ? 4.175 18.719 -4.656 1.00 91.31 195 ARG A CA 1
ATOM 1492 C C . ARG A 1 195 ? 4.660 17.365 -5.149 1.00 91.31 195 ARG A C 1
ATOM 1494 O O . ARG A 1 195 ? 5.749 16.927 -4.775 1.00 91.31 195 ARG A O 1
ATOM 1501 N N . TYR A 1 196 ? 3.894 16.764 -6.050 1.00 94.31 196 TYR A N 1
ATOM 1502 C CA . TYR A 1 196 ? 4.316 15.613 -6.841 1.00 94.31 196 TYR A CA 1
ATOM 1503 C C . TYR A 1 196 ? 4.772 16.086 -8.237 1.00 94.31 196 TYR A C 1
ATOM 1505 O O . TYR A 1 196 ? 4.220 17.064 -8.754 1.00 94.31 196 TYR A O 1
ATOM 1513 N N . PRO A 1 197 ? 5.793 15.473 -8.863 1.00 92.94 197 PRO A N 1
ATOM 1514 C CA . PRO A 1 197 ? 6.195 15.830 -10.223 1.00 92.94 197 PRO A CA 1
ATOM 1515 C C . PRO A 1 197 ? 5.069 15.571 -11.236 1.00 92.94 197 PRO A C 1
ATOM 1517 O O . PRO A 1 197 ? 4.221 14.701 -11.032 1.00 92.94 197 PRO A O 1
ATOM 1520 N N . ARG A 1 198 ? 5.094 16.289 -12.372 1.00 93.94 198 ARG A N 1
ATOM 1521 C CA . ARG A 1 198 ? 4.204 16.032 -13.521 1.00 93.94 198 ARG A CA 1
ATOM 1522 C C . ARG A 1 198 ? 4.574 14.700 -14.172 1.00 93.94 198 ARG A C 1
ATOM 1524 O O . ARG A 1 198 ? 5.282 14.642 -15.170 1.00 93.94 198 ARG A O 1
ATOM 1531 N N . TRP A 1 199 ? 4.107 13.619 -13.565 1.00 94.50 199 TRP A N 1
ATOM 1532 C CA . TRP A 1 199 ? 4.504 12.252 -13.884 1.00 94.50 199 TRP A CA 1
ATOM 1533 C C . TRP A 1 199 ? 4.098 11.822 -15.300 1.00 94.50 199 TRP A C 1
ATOM 1535 O O . TRP A 1 199 ? 4.730 10.952 -15.886 1.00 94.50 199 TRP A O 1
ATOM 1545 N N . ARG A 1 200 ? 3.074 12.453 -15.886 1.00 94.62 200 ARG A N 1
ATOM 1546 C CA . ARG A 1 200 ? 2.646 12.201 -17.270 1.00 94.62 200 ARG A CA 1
ATOM 1547 C C . ARG A 1 200 ? 3.676 12.661 -18.308 1.00 94.62 200 ARG A C 1
ATOM 1549 O O . ARG A 1 200 ? 3.750 12.068 -19.378 1.00 94.62 200 ARG A O 1
ATOM 1556 N N . ASP A 1 201 ? 4.501 13.655 -17.981 1.00 93.88 201 ASP A N 1
ATOM 1557 C CA . ASP A 1 201 ? 5.488 14.224 -18.909 1.00 93.88 201 ASP A CA 1
ATOM 1558 C C . ASP A 1 201 ? 6.677 13.282 -19.164 1.00 93.88 201 ASP A C 1
ATOM 1560 O O . ASP A 1 201 ? 7.437 13.493 -20.105 1.00 93.88 201 ASP A O 1
ATOM 1564 N N . VAL A 1 202 ? 6.866 12.256 -18.324 1.00 91.81 202 VAL A N 1
ATOM 1565 C CA . VAL A 1 202 ? 8.013 11.338 -18.431 1.00 91.81 202 VAL A CA 1
ATOM 1566 C C . VAL A 1 202 ? 7.806 10.231 -19.464 1.00 91.81 202 VAL A C 1
ATOM 1568 O O . VAL A 1 202 ? 8.762 9.540 -19.813 1.00 91.81 202 VAL A O 1
ATOM 1571 N N . PHE A 1 203 ? 6.574 10.035 -19.945 1.00 90.31 203 PHE A N 1
ATOM 1572 C CA . PHE A 1 203 ? 6.311 9.047 -20.984 1.00 90.31 203 PHE A CA 1
ATOM 1573 C C . PHE A 1 203 ? 6.883 9.542 -22.318 1.00 90.31 203 PHE A C 1
ATOM 1575 O O . PHE A 1 203 ? 6.574 10.671 -22.721 1.00 90.31 203 PHE A O 1
ATOM 1582 N N . PRO A 1 204 ? 7.695 8.721 -23.015 1.00 87.50 204 PRO A N 1
ATOM 1583 C CA . PRO A 1 204 ? 8.220 9.076 -24.325 1.00 87.50 204 PRO A CA 1
ATOM 1584 C C . PRO A 1 204 ? 7.091 9.477 -25.282 1.00 87.50 204 PRO A C 1
ATOM 1586 O O . PRO A 1 204 ? 6.124 8.740 -25.444 1.00 87.50 204 PRO A O 1
ATOM 1589 N N . GLN A 1 205 ? 7.219 10.653 -25.901 1.00 84.38 205 GLN A N 1
ATOM 1590 C CA . GLN A 1 205 ? 6.269 11.154 -26.908 1.00 84.38 205 GLN A CA 1
ATOM 1591 C C . GLN A 1 205 ? 6.606 10.658 -28.321 1.00 84.38 205 GLN A C 1
ATOM 1593 O O . GLN A 1 205 ? 5.753 10.668 -29.204 1.00 84.38 205 GLN A O 1
ATOM 1598 N N . ALA A 1 206 ? 7.861 10.260 -28.546 1.00 82.38 206 ALA A N 1
ATOM 1599 C CA . ALA A 1 206 ? 8.305 9.697 -29.813 1.00 82.38 206 ALA A CA 1
ATOM 1600 C C . ALA A 1 206 ? 7.779 8.266 -29.987 1.00 82.38 206 ALA A C 1
ATOM 1602 O O . ALA A 1 206 ? 7.601 7.539 -29.006 1.00 82.38 206 ALA A O 1
ATOM 1603 N N . GLU A 1 207 ? 7.579 7.851 -31.238 1.00 81.88 207 GLU A N 1
ATOM 1604 C CA . GLU A 1 207 ? 7.215 6.471 -31.550 1.00 81.88 207 GLU A CA 1
ATOM 1605 C C . GLU A 1 207 ? 8.281 5.493 -31.038 1.00 81.88 207 GLU A C 1
ATOM 1607 O O . GLU A 1 207 ? 9.488 5.753 -31.101 1.00 81.88 207 GLU A O 1
ATOM 1612 N N . CYS A 1 208 ? 7.831 4.352 -30.511 1.00 81.88 208 CYS A N 1
ATOM 1613 C CA . CYS A 1 208 ? 8.730 3.283 -30.098 1.00 81.88 208 CYS A CA 1
ATOM 1614 C C . CYS A 1 208 ? 9.522 2.777 -31.305 1.00 81.88 208 CYS A C 1
ATOM 1616 O O . CYS A 1 208 ? 8.962 2.139 -32.191 1.00 81.88 208 CYS A O 1
ATOM 1618 N N . ILE A 1 209 ? 10.839 2.981 -31.277 1.00 84.69 209 ILE A N 1
ATOM 1619 C CA . ILE A 1 209 ? 11.767 2.479 -32.301 1.00 84.69 209 ILE A CA 1
ATOM 1620 C C . ILE A 1 209 ? 11.779 0.946 -32.407 1.00 84.69 209 ILE A C 1
ATOM 1622 O O . ILE A 1 209 ? 12.103 0.404 -33.457 1.00 84.69 209 ILE A O 1
ATOM 1626 N N . ALA A 1 210 ? 11.442 0.241 -31.323 1.00 84.81 210 ALA A N 1
ATOM 1627 C CA . ALA A 1 210 ? 11.370 -1.213 -31.274 1.00 84.81 210 ALA A CA 1
ATOM 1628 C C . ALA A 1 210 ? 10.422 -1.676 -30.159 1.00 84.81 210 ALA A C 1
ATOM 1630 O O . ALA A 1 210 ? 10.307 -1.031 -29.113 1.00 84.81 210 ALA A O 1
ATOM 1631 N N . LYS A 1 211 ? 9.783 -2.833 -30.363 1.00 86.00 211 LYS A N 1
ATOM 1632 C CA . LYS A 1 211 ? 9.011 -3.555 -29.346 1.00 86.00 211 LYS A CA 1
ATOM 1633 C C . LYS A 1 211 ? 9.467 -5.008 -29.334 1.00 86.00 211 LYS A C 1
ATOM 1635 O O . LYS A 1 211 ? 9.329 -5.704 -30.332 1.00 86.00 211 LYS A O 1
ATOM 1640 N N . ILE A 1 212 ? 10.009 -5.446 -28.203 1.00 89.50 212 ILE A N 1
ATOM 1641 C CA . ILE A 1 212 ? 10.624 -6.767 -28.053 1.00 89.50 212 ILE A CA 1
ATOM 1642 C C . ILE A 1 212 ? 9.839 -7.532 -26.997 1.00 89.50 212 ILE A C 1
ATOM 1644 O O . ILE A 1 212 ? 9.757 -7.106 -25.845 1.00 89.50 212 ILE A O 1
ATOM 1648 N N . GLU A 1 213 ? 9.238 -8.649 -27.393 1.00 89.00 213 GLU A N 1
ATOM 1649 C CA . GLU A 1 213 ? 8.553 -9.538 -26.461 1.00 89.00 213 GLU A CA 1
ATOM 1650 C C . GLU A 1 213 ? 9.563 -10.469 -25.787 1.00 89.00 213 GLU A C 1
ATOM 1652 O O . GLU A 1 213 ? 10.405 -11.084 -26.444 1.00 89.00 213 GLU A O 1
ATOM 1657 N N . MET A 1 214 ? 9.505 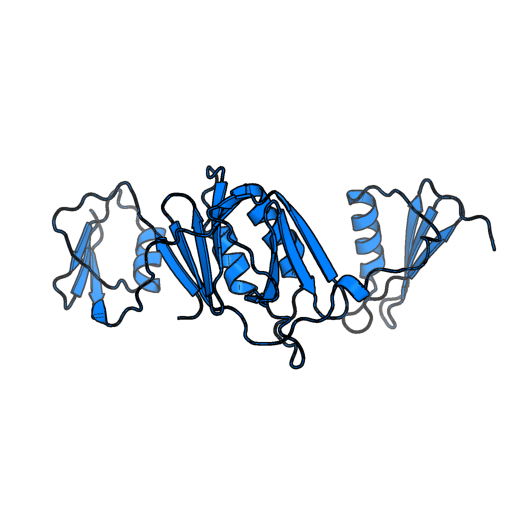-10.550 -24.458 1.00 90.69 214 MET A N 1
ATOM 1658 C CA . MET A 1 214 ? 10.453 -11.318 -23.656 1.00 90.69 214 MET A CA 1
ATOM 1659 C C . MET A 1 214 ? 9.729 -12.040 -22.527 1.00 90.69 214 MET A C 1
ATOM 1661 O O . MET A 1 214 ? 8.850 -11.482 -21.869 1.00 90.69 214 MET A O 1
ATOM 1665 N N . THR A 1 215 ? 10.135 -13.278 -22.249 1.00 92.94 215 THR A N 1
ATOM 1666 C CA . THR A 1 215 ? 9.602 -14.019 -21.100 1.00 92.94 215 THR A CA 1
ATOM 1667 C C . THR A 1 215 ? 10.243 -13.503 -19.810 1.00 92.94 215 THR A C 1
ATOM 1669 O O . THR A 1 215 ? 11.468 -13.484 -19.683 1.00 92.94 215 THR A O 1
ATOM 1672 N N . VAL A 1 216 ? 9.414 -13.124 -18.830 1.00 94.31 216 VAL A N 1
ATOM 1673 C CA . VAL A 1 216 ? 9.846 -12.459 -17.584 1.00 94.31 216 VAL A CA 1
ATOM 1674 C C . VAL A 1 216 ? 10.908 -13.254 -16.820 1.00 94.31 216 VAL A C 1
ATOM 1676 O O . VAL A 1 216 ? 11.943 -12.696 -16.471 1.00 94.31 216 VAL A O 1
ATOM 1679 N N . GLY A 1 217 ? 10.677 -14.546 -16.567 1.00 96.06 217 GLY A N 1
ATOM 1680 C CA . GLY A 1 217 ? 11.581 -15.380 -15.762 1.00 96.06 217 GLY A CA 1
ATOM 1681 C C . GLY A 1 217 ? 12.996 -15.494 -16.352 1.00 96.06 217 GLY A C 1
ATOM 1682 O O . GLY A 1 217 ? 13.955 -15.111 -15.679 1.00 96.06 217 GLY A O 1
ATOM 1683 N N . PRO A 1 218 ? 13.146 -15.959 -17.607 1.00 95.19 218 PRO A N 1
ATOM 1684 C CA . PRO A 1 218 ? 14.438 -16.016 -18.289 1.00 95.19 218 PRO A CA 1
ATOM 1685 C C . PRO A 1 218 ? 15.141 -14.659 -18.376 1.00 95.19 218 PRO A C 1
ATOM 1687 O O . PRO A 1 218 ? 16.334 -14.571 -18.096 1.00 95.19 218 PRO A O 1
ATOM 1690 N N . PHE A 1 219 ? 14.407 -13.586 -18.689 1.00 95.75 219 PHE A N 1
ATOM 1691 C CA . PHE A 1 219 ? 14.990 -12.247 -18.752 1.00 95.75 219 PHE A CA 1
ATOM 1692 C C . PHE A 1 219 ? 15.500 -11.772 -17.389 1.00 95.75 219 PHE A C 1
ATOM 1694 O O . PHE A 1 219 ? 16.632 -11.308 -17.274 1.00 95.75 219 PHE A O 1
ATOM 1701 N N . GLN A 1 220 ? 14.706 -11.948 -16.332 1.00 96.19 220 GLN A N 1
ATOM 1702 C CA . GLN A 1 220 ? 15.110 -11.604 -14.973 1.00 96.19 220 GLN A CA 1
ATOM 1703 C C . GLN A 1 220 ? 16.354 -12.389 -14.535 1.00 96.19 220 GLN A C 1
ATOM 1705 O O . GLN A 1 220 ? 17.244 -11.819 -13.901 1.00 96.19 220 GLN A O 1
ATOM 1710 N N . ALA A 1 221 ? 16.428 -13.681 -14.866 1.00 96.31 221 ALA A N 1
ATOM 1711 C CA . ALA A 1 221 ? 17.597 -14.504 -14.581 1.00 96.31 221 ALA A CA 1
ATOM 1712 C C . ALA A 1 221 ? 18.843 -13.980 -15.312 1.00 96.31 221 ALA A C 1
ATOM 1714 O O . ALA A 1 221 ? 19.882 -13.815 -14.675 1.00 96.31 221 ALA A O 1
ATOM 1715 N N . ALA A 1 222 ? 18.722 -13.635 -16.597 1.00 96.12 222 ALA A N 1
ATOM 1716 C CA . ALA A 1 222 ? 19.823 -13.084 -17.384 1.00 96.12 222 ALA A CA 1
ATOM 1717 C C . ALA A 1 222 ? 20.323 -11.738 -16.828 1.00 96.12 222 ALA A C 1
ATOM 1719 O O . ALA A 1 222 ? 21.527 -11.544 -16.669 1.00 96.12 222 ALA A O 1
ATOM 1720 N N . VAL A 1 223 ? 19.408 -10.834 -16.447 1.00 95.31 223 VAL A N 1
ATOM 1721 C CA . VAL A 1 223 ? 19.758 -9.554 -15.800 1.00 95.31 223 VAL A CA 1
ATOM 1722 C C . VAL A 1 223 ? 20.506 -9.795 -14.491 1.00 95.31 223 VAL A C 1
ATOM 1724 O O . VAL A 1 223 ? 21.537 -9.173 -14.248 1.00 95.31 223 VAL A O 1
ATOM 1727 N N . ARG A 1 224 ? 20.021 -10.720 -13.651 1.00 94.88 224 ARG A N 1
ATOM 1728 C CA . ARG A 1 224 ? 20.679 -11.059 -12.381 1.00 94.88 224 ARG A CA 1
ATOM 1729 C C . ARG A 1 224 ? 22.065 -11.657 -12.591 1.00 94.88 224 ARG A C 1
ATOM 1731 O O . ARG A 1 224 ? 22.968 -11.293 -11.853 1.00 94.88 224 ARG A O 1
ATOM 1738 N N . GLN A 1 225 ? 22.233 -12.531 -13.583 1.00 95.00 225 GLN A N 1
ATOM 1739 C CA . GLN A 1 225 ? 23.531 -13.113 -13.929 1.00 95.00 225 GLN A CA 1
ATOM 1740 C C . GLN A 1 225 ? 24.522 -12.041 -14.391 1.00 95.00 225 GLN A C 1
ATOM 1742 O O . GLN A 1 225 ? 25.641 -11.990 -13.886 1.00 95.00 225 GLN A O 1
ATOM 1747 N N . ALA A 1 226 ? 24.104 -11.145 -15.289 1.00 94.38 226 ALA A N 1
ATOM 1748 C CA . ALA A 1 226 ? 24.957 -10.053 -15.748 1.00 94.38 226 ALA A CA 1
ATOM 1749 C C . ALA A 1 226 ? 25.333 -9.105 -14.594 1.00 94.38 226 ALA A C 1
ATOM 1751 O O . ALA A 1 226 ? 26.476 -8.656 -14.501 1.00 94.38 226 ALA A O 1
ATOM 1752 N N . ALA A 1 227 ? 24.402 -8.859 -13.669 1.00 92.81 227 ALA A N 1
ATOM 1753 C CA . ALA A 1 227 ? 24.608 -7.974 -12.529 1.00 92.81 227 ALA A CA 1
ATOM 1754 C C . ALA A 1 227 ? 25.565 -8.518 -11.447 1.00 92.81 227 ALA A C 1
ATOM 1756 O O . ALA A 1 227 ? 25.979 -7.736 -10.596 1.00 92.81 227 ALA A O 1
ATOM 1757 N N . ILE A 1 228 ? 25.965 -9.801 -11.468 1.00 91.94 228 ILE A N 1
ATOM 1758 C CA . ILE A 1 228 ? 26.881 -10.395 -10.462 1.00 91.94 228 ILE A CA 1
ATOM 1759 C C . ILE A 1 228 ? 28.201 -9.614 -10.351 1.00 91.94 228 ILE A C 1
ATOM 1761 O O . ILE A 1 228 ? 28.782 -9.526 -9.275 1.00 91.94 228 ILE A O 1
ATOM 1765 N N . ILE A 1 229 ? 28.654 -9.042 -11.466 1.00 89.50 229 ILE A N 1
ATOM 1766 C CA . ILE A 1 229 ? 29.931 -8.328 -11.582 1.00 89.50 229 ILE A CA 1
ATOM 1767 C C . ILE A 1 229 ? 29.783 -6.819 -11.304 1.00 89.50 229 ILE A C 1
ATOM 1769 O O . ILE A 1 229 ? 30.769 -6.092 -11.219 1.00 89.50 229 ILE A O 1
ATOM 1773 N N . THR A 1 230 ? 28.551 -6.325 -11.142 1.00 86.44 230 THR A N 1
ATOM 1774 C CA . THR A 1 230 ? 28.301 -4.915 -10.816 1.00 86.44 230 THR A CA 1
ATOM 1775 C C . THR A 1 230 ? 28.638 -4.604 -9.360 1.00 86.44 230 THR A C 1
ATOM 1777 O O . THR A 1 230 ? 28.587 -5.474 -8.494 1.00 86.44 230 THR A O 1
ATOM 1780 N N . THR A 1 231 ? 28.955 -3.342 -9.075 1.00 81.62 231 THR A N 1
ATOM 1781 C CA . THR A 1 231 ? 29.178 -2.854 -7.706 1.00 81.62 231 THR A CA 1
ATOM 1782 C C . THR A 1 231 ? 28.056 -1.919 -7.283 1.00 81.62 231 THR A C 1
ATOM 1784 O O . THR A 1 231 ? 27.278 -1.447 -8.115 1.00 81.62 231 THR A O 1
ATOM 1787 N N . GLU A 1 232 ? 27.971 -1.596 -5.990 1.00 77.75 232 GLU A N 1
ATOM 1788 C CA . GLU A 1 232 ? 26.971 -0.634 -5.519 1.00 77.75 232 GLU A CA 1
ATOM 1789 C C . GLU A 1 232 ? 27.118 0.744 -6.176 1.00 77.75 232 GLU A C 1
ATOM 1791 O O . GLU A 1 232 ? 26.106 1.383 -6.462 1.00 77.75 232 GLU A O 1
ATOM 1796 N N . GLU A 1 233 ? 28.356 1.142 -6.472 1.00 77.88 233 GLU A N 1
ATOM 1797 C CA . GLU A 1 233 ? 28.713 2.390 -7.150 1.00 77.88 233 GLU A CA 1
ATOM 1798 C C . GLU A 1 233 ? 28.466 2.331 -8.668 1.00 77.88 233 GLU A C 1
ATOM 1800 O O . GLU A 1 233 ? 28.202 3.356 -9.299 1.00 77.88 233 GLU A O 1
ATOM 1805 N N . ARG A 1 234 ? 28.535 1.136 -9.276 1.00 79.00 234 ARG A N 1
ATOM 1806 C CA . ARG A 1 234 ? 28.359 0.907 -10.719 1.00 79.00 234 ARG A CA 1
ATOM 1807 C C . ARG A 1 234 ? 27.410 -0.262 -10.979 1.00 79.00 234 ARG A C 1
ATOM 1809 O O . ARG A 1 234 ? 27.840 -1.361 -11.313 1.00 79.00 234 ARG A O 1
ATOM 1816 N N . ARG A 1 235 ? 26.104 0.008 -10.898 1.00 82.19 235 ARG A N 1
ATOM 1817 C CA . ARG A 1 235 ? 25.011 -0.966 -11.124 1.00 82.19 235 ARG A CA 1
ATOM 1818 C C . ARG A 1 235 ? 24.551 -1.080 -12.588 1.00 82.19 235 ARG A C 1
ATOM 1820 O O . ARG A 1 235 ? 23.428 -1.499 -12.855 1.00 82.19 235 ARG A O 1
ATOM 1827 N N . GLY A 1 236 ? 25.372 -0.633 -13.537 1.00 90.69 236 GLY A N 1
ATOM 1828 C CA . GLY A 1 236 ? 25.003 -0.578 -14.952 1.00 90.69 236 GLY A CA 1
ATOM 1829 C C . GLY A 1 236 ? 25.115 -1.938 -15.639 1.00 90.69 236 GLY A C 1
ATOM 1830 O O . GLY A 1 236 ? 26.154 -2.586 -15.555 1.00 90.69 236 GLY A O 1
ATOM 1831 N N . VAL A 1 237 ? 24.067 -2.332 -16.362 1.00 94.12 237 VAL A N 1
ATOM 1832 C CA . VAL A 1 237 ? 24.085 -3.454 -17.309 1.00 94.12 237 VAL A CA 1
ATOM 1833 C C . VAL A 1 237 ? 23.743 -2.891 -18.683 1.00 94.12 237 VAL A C 1
ATOM 1835 O O . VAL A 1 237 ? 22.715 -2.235 -18.845 1.00 94.12 237 VAL A O 1
ATOM 1838 N N . ASN A 1 238 ? 24.611 -3.125 -19.660 1.00 94.44 238 ASN A N 1
ATOM 1839 C CA . ASN A 1 238 ? 24.413 -2.721 -21.044 1.00 94.44 238 ASN A CA 1
ATOM 1840 C C . ASN A 1 238 ? 23.663 -3.818 -21.795 1.00 94.44 238 ASN A C 1
ATOM 1842 O O . ASN A 1 238 ? 24.041 -4.985 -21.726 1.00 94.44 238 ASN A O 1
ATOM 1846 N N . PHE A 1 239 ? 22.629 -3.430 -22.534 1.00 94.88 239 PHE A N 1
ATOM 1847 C CA . PHE A 1 239 ? 21.805 -4.334 -23.328 1.00 94.88 239 PHE A CA 1
ATOM 1848 C C . PHE A 1 239 ? 22.080 -4.060 -24.803 1.00 94.88 239 PHE A C 1
ATOM 1850 O O . PHE A 1 239 ? 21.874 -2.940 -25.272 1.00 94.88 239 PHE A O 1
ATOM 1857 N N . LYS A 1 240 ? 22.535 -5.076 -25.536 1.00 93.44 240 LYS A N 1
ATOM 1858 C CA . LYS A 1 240 ? 22.701 -5.024 -26.990 1.00 93.44 240 LYS A CA 1
ATOM 1859 C C . LYS A 1 240 ? 21.723 -5.996 -27.632 1.00 93.44 240 LYS A C 1
ATOM 1861 O O . LYS A 1 240 ? 21.812 -7.193 -27.390 1.00 93.44 240 LYS A O 1
ATOM 1866 N N . PHE A 1 241 ? 20.813 -5.477 -28.445 1.00 91.19 241 PHE A N 1
ATOM 1867 C CA . PHE A 1 241 ? 19.824 -6.262 -29.181 1.00 91.19 241 PHE A CA 1
ATOM 1868 C C . PHE A 1 241 ? 20.290 -6.400 -30.631 1.00 91.19 241 PHE A C 1
ATOM 1870 O O . PHE A 1 241 ? 20.431 -5.388 -31.314 1.00 91.19 241 PHE A O 1
ATOM 1877 N N . ALA A 1 242 ? 20.587 -7.620 -31.076 1.00 89.81 242 ALA A N 1
ATOM 1878 C CA . ALA A 1 242 ? 21.038 -7.916 -32.437 1.00 89.81 242 ALA A CA 1
ATOM 1879 C C . ALA A 1 242 ? 20.944 -9.423 -32.714 1.00 89.81 242 ALA A C 1
ATOM 1881 O O . ALA A 1 242 ? 21.055 -10.215 -31.781 1.00 89.81 242 ALA A O 1
ATOM 1882 N N . GLU A 1 243 ? 20.823 -9.814 -33.986 1.00 86.88 243 GLU A N 1
ATOM 1883 C CA . GLU A 1 243 ? 21.011 -11.210 -34.431 1.00 86.88 243 GLU A CA 1
ATOM 1884 C C . GLU A 1 243 ? 20.142 -12.230 -33.659 1.00 86.88 243 GLU A C 1
ATOM 1886 O O . GLU A 1 243 ? 20.634 -13.260 -33.192 1.00 86.88 243 GLU A O 1
ATOM 1891 N N . GLY A 1 244 ? 18.861 -11.923 -33.442 1.00 89.94 244 GLY A N 1
ATOM 1892 C CA . GLY A 1 244 ? 17.935 -12.797 -32.717 1.00 89.94 244 GLY A CA 1
ATOM 1893 C C . GLY A 1 244 ? 18.258 -13.000 -31.232 1.00 89.94 244 GLY A C 1
ATOM 1894 O O . GLY A 1 244 ? 17.765 -13.949 -30.615 1.00 89.94 244 GLY A O 1
ATOM 1895 N N . LYS A 1 245 ? 19.090 -12.144 -30.623 1.00 92.81 245 LYS A N 1
ATOM 1896 C CA . LYS A 1 245 ? 19.437 -12.211 -29.194 1.00 92.81 245 LYS A CA 1
ATOM 1897 C C . LYS A 1 245 ? 19.564 -10.839 -28.534 1.00 92.81 245 LYS A C 1
ATOM 1899 O O . LYS A 1 245 ? 19.772 -9.808 -29.173 1.00 92.81 245 LYS A O 1
ATOM 1904 N N . VAL A 1 246 ? 19.461 -10.841 -27.208 1.00 95.00 246 VAL A N 1
ATOM 1905 C CA . VAL A 1 246 ? 19.948 -9.757 -26.359 1.00 95.00 246 VAL A CA 1
ATOM 1906 C C . VAL A 1 246 ? 21.194 -10.220 -25.618 1.00 95.00 246 VAL A C 1
ATOM 1908 O O . VAL A 1 246 ? 21.202 -11.268 -24.972 1.00 95.00 246 VAL A O 1
ATOM 1911 N N . THR A 1 247 ? 22.240 -9.412 -25.698 1.00 95.88 247 THR A N 1
ATOM 1912 C CA . THR A 1 247 ? 23.464 -9.558 -24.919 1.00 95.88 247 THR A CA 1
ATOM 1913 C C . THR A 1 247 ? 23.432 -8.562 -23.766 1.00 95.88 247 THR A C 1
ATOM 1915 O O . THR A 1 247 ? 23.317 -7.355 -23.989 1.00 95.88 247 THR A O 1
ATOM 1918 N N . LEU A 1 248 ? 23.544 -9.064 -22.540 1.00 96.06 248 LEU A N 1
ATOM 1919 C CA . LEU A 1 248 ? 23.646 -8.287 -21.313 1.00 96.06 248 LEU A CA 1
ATOM 1920 C C . LEU A 1 248 ? 25.097 -8.316 -20.837 1.00 96.06 248 LEU A C 1
ATOM 1922 O O . LEU A 1 248 ? 25.621 -9.385 -20.519 1.00 96.06 248 LEU A O 1
ATOM 1926 N N . ALA A 1 249 ? 25.728 -7.147 -20.781 1.00 94.38 249 ALA A N 1
ATOM 1927 C CA . ALA A 1 249 ? 27.118 -7.007 -20.372 1.00 94.38 249 ALA A CA 1
ATOM 1928 C C . ALA A 1 249 ? 27.270 -6.022 -19.213 1.00 94.38 249 ALA A C 1
ATOM 1930 O O . ALA A 1 249 ? 26.687 -4.936 -19.233 1.00 94.38 249 ALA A O 1
ATOM 1931 N N . ALA A 1 250 ? 28.079 -6.375 -18.220 1.00 92.75 250 ALA A N 1
ATOM 1932 C CA . ALA A 1 250 ? 28.477 -5.474 -17.145 1.00 92.75 250 ALA A CA 1
ATOM 1933 C C . ALA A 1 250 ? 29.993 -5.513 -16.948 1.00 92.75 250 ALA A C 1
ATOM 1935 O O . ALA A 1 250 ? 30.634 -6.532 -17.199 1.00 92.75 250 ALA A O 1
ATOM 1936 N N . HIS A 1 251 ? 30.551 -4.399 -16.479 1.00 86.69 251 HIS A N 1
ATOM 1937 C CA . HIS A 1 251 ? 31.980 -4.249 -16.226 1.00 86.69 251 HIS A CA 1
ATOM 1938 C C . HIS A 1 251 ? 32.196 -3.741 -14.796 1.00 86.69 251 HIS A C 1
ATOM 1940 O O . HIS A 1 251 ? 31.753 -2.643 -14.444 1.00 86.69 251 HIS A O 1
ATOM 1946 N N . GLY A 1 252 ? 32.876 -4.542 -13.981 1.00 81.88 252 GLY A N 1
ATOM 1947 C CA . GLY A 1 252 ? 33.293 -4.212 -12.623 1.00 81.88 252 GLY A CA 1
ATOM 1948 C C . GLY A 1 252 ? 34.798 -3.987 -12.606 1.00 81.88 252 GLY A C 1
ATOM 1949 O O . GLY A 1 252 ? 35.553 -4.872 -12.995 1.00 81.88 252 GLY A O 1
ATOM 1950 N N . ALA A 1 253 ? 35.240 -2.811 -12.152 1.00 73.88 253 ALA A N 1
ATOM 1951 C CA . ALA A 1 253 ? 36.645 -2.398 -12.245 1.00 73.88 253 ALA A CA 1
ATOM 1952 C C . ALA A 1 253 ? 37.626 -3.404 -11.604 1.00 73.88 253 ALA A C 1
ATOM 1954 O O . ALA A 1 253 ? 38.755 -3.530 -12.067 1.00 73.88 253 ALA A O 1
ATOM 1955 N N . GLU A 1 254 ? 37.183 -4.132 -10.575 1.00 77.12 254 GLU A N 1
ATOM 1956 C CA . GLU A 1 254 ? 37.969 -5.170 -9.893 1.00 77.12 254 GLU A CA 1
ATOM 1957 C C . GLU A 1 254 ? 37.352 -6.574 -10.022 1.00 77.12 254 GLU A C 1
ATOM 1959 O O . GLU A 1 254 ? 38.029 -7.574 -9.796 1.00 77.12 254 GLU A O 1
ATOM 1964 N N . GLN A 1 255 ? 36.067 -6.664 -10.378 1.00 76.19 255 GLN A N 1
ATOM 1965 C CA . GLN A 1 255 ? 35.304 -7.915 -10.429 1.00 76.19 255 GLN A CA 1
ATOM 1966 C C . GLN A 1 255 ? 35.312 -8.566 -11.823 1.00 76.19 255 GLN A C 1
ATOM 1968 O O . GLN A 1 255 ? 34.875 -9.706 -11.960 1.00 76.19 255 GLN A O 1
ATOM 1973 N N . GLY A 1 256 ? 35.832 -7.880 -12.847 1.00 85.44 256 GLY A N 1
ATOM 1974 C CA . GLY A 1 256 ? 35.933 -8.386 -14.216 1.00 85.44 256 GLY A CA 1
ATOM 1975 C C . GLY A 1 256 ? 34.737 -7.994 -15.081 1.00 85.44 256 GLY A C 1
ATOM 1976 O O . GLY A 1 256 ? 34.201 -6.892 -14.967 1.00 85.44 256 GLY A O 1
ATOM 1977 N N . GLU A 1 257 ? 34.318 -8.896 -15.967 1.00 90.69 257 GLU A N 1
ATOM 1978 C CA . GLU A 1 257 ? 33.243 -8.650 -16.933 1.00 90.69 257 GLU A CA 1
ATOM 1979 C C . GLU A 1 257 ? 32.236 -9.799 -16.948 1.00 90.69 257 GLU A C 1
ATOM 1981 O O . GLU A 1 257 ? 32.597 -10.965 -16.775 1.00 90.69 257 GLU A O 1
ATOM 1986 N N . SER A 1 258 ? 30.965 -9.472 -17.175 1.00 93.12 258 SER A N 1
ATOM 1987 C CA . SER A 1 258 ? 29.914 -10.451 -17.445 1.00 93.12 258 SER A CA 1
ATOM 1988 C C . SER A 1 258 ? 29.407 -10.311 -18.874 1.00 93.12 258 SER A C 1
ATOM 1990 O O . SER A 1 258 ? 29.328 -9.212 -19.422 1.00 93.12 258 SER A O 1
ATOM 1992 N N . HIS A 1 259 ? 29.043 -11.445 -19.467 1.00 95.19 259 HIS A N 1
ATOM 1993 C CA . HIS A 1 259 ? 28.442 -11.512 -20.789 1.00 95.19 259 HIS A CA 1
ATOM 1994 C C . HIS A 1 259 ? 27.392 -12.621 -20.798 1.00 95.19 259 HIS A C 1
ATOM 1996 O O . HIS A 1 259 ? 27.724 -13.806 -20.738 1.00 95.19 259 HIS A O 1
ATOM 2002 N N . VAL A 1 260 ? 26.119 -12.233 -20.827 1.00 96.69 260 VAL A N 1
ATOM 2003 C CA . VAL A 1 260 ? 24.981 -13.155 -20.775 1.00 96.69 260 VAL A CA 1
ATOM 2004 C C . VAL A 1 260 ? 24.131 -12.956 -22.015 1.00 96.69 260 VAL A C 1
ATOM 2006 O O . VAL A 1 260 ? 23.756 -11.832 -22.335 1.00 96.69 260 VAL A O 1
ATOM 2009 N N . GLU A 1 261 ? 23.812 -14.041 -22.707 1.00 95.94 261 GLU A N 1
ATOM 2010 C CA . GLU A 1 261 ? 22.978 -13.998 -23.905 1.00 95.94 261 GLU A CA 1
ATOM 2011 C C . GLU A 1 261 ? 21.619 -14.633 -23.640 1.00 95.94 261 GLU A C 1
ATOM 2013 O O . GLU A 1 261 ? 21.511 -15.662 -22.969 1.00 95.94 261 GLU A O 1
ATOM 2018 N N . LEU A 1 262 ? 20.578 -14.025 -24.199 1.00 94.94 262 LEU A N 1
ATOM 2019 C CA . LEU A 1 262 ? 19.231 -14.572 -24.202 1.00 94.94 262 LEU A CA 1
ATOM 2020 C C . LEU A 1 262 ? 18.656 -14.462 -25.621 1.00 94.94 262 LEU A C 1
ATOM 2022 O O . LEU A 1 262 ? 18.647 -13.358 -26.171 1.00 94.94 262 LEU A O 1
ATOM 2026 N N . PRO A 1 263 ? 18.163 -15.559 -26.220 1.00 92.31 263 PRO A N 1
ATOM 2027 C CA . PRO A 1 263 ? 17.490 -15.489 -27.511 1.00 92.31 263 PRO A CA 1
ATOM 2028 C C . PRO A 1 263 ? 16.192 -14.677 -27.398 1.00 92.31 263 PRO A C 1
ATOM 2030 O O . PRO A 1 263 ? 15.464 -14.786 -26.408 1.00 92.31 263 PRO A O 1
ATOM 2033 N N . ILE A 1 264 ? 15.898 -13.873 -28.418 1.00 89.75 264 ILE A N 1
ATOM 2034 C CA . ILE A 1 264 ? 14.696 -13.035 -28.518 1.00 89.75 264 ILE A CA 1
ATOM 2035 C C . ILE A 1 264 ? 14.092 -13.152 -29.917 1.00 89.75 264 ILE A C 1
ATOM 2037 O O . ILE A 1 264 ? 14.796 -13.373 -30.895 1.00 89.75 264 ILE A O 1
ATOM 2041 N N . SER A 1 265 ? 12.784 -12.937 -30.038 1.00 82.56 265 SER A N 1
ATOM 2042 C CA . SER A 1 265 ? 12.082 -12.916 -31.331 1.00 82.56 265 SER A CA 1
ATOM 2043 C C . SER A 1 265 ? 12.174 -11.549 -32.024 1.00 82.56 265 SER A C 1
ATOM 2045 O O . SER A 1 265 ? 11.185 -11.052 -32.556 1.00 82.56 265 SER A O 1
ATOM 2047 N N . PHE A 1 266 ? 13.340 -10.907 -31.956 1.00 78.56 266 PHE A N 1
ATOM 2048 C CA . PHE A 1 266 ? 13.586 -9.588 -32.526 1.00 78.56 266 PHE A CA 1
ATOM 2049 C C . PHE A 1 266 ? 14.906 -9.589 -33.289 1.00 78.56 266 PHE A C 1
ATOM 2051 O O . PHE A 1 266 ? 15.961 -9.838 -32.707 1.00 78.56 266 PHE A O 1
ATOM 2058 N N . ASP A 1 267 ? 14.822 -9.251 -34.570 1.00 67.81 267 ASP A N 1
ATOM 2059 C CA . ASP A 1 267 ? 15.962 -8.935 -35.415 1.00 67.81 267 ASP A CA 1
ATOM 2060 C C . ASP A 1 267 ? 15.918 -7.438 -35.701 1.00 67.81 267 ASP A C 1
ATOM 2062 O O . ASP A 1 267 ? 15.057 -6.956 -36.437 1.00 67.81 267 ASP A O 1
ATOM 2066 N N . ALA A 1 268 ? 16.825 -6.686 -35.076 1.00 59.88 268 ALA A N 1
ATOM 2067 C CA . ALA A 1 268 ? 17.095 -5.335 -35.539 1.00 59.88 268 ALA A CA 1
ATOM 2068 C C . ALA A 1 268 ? 17.674 -5.435 -36.953 1.00 59.88 268 ALA A C 1
ATOM 2070 O O . ALA A 1 268 ? 18.661 -6.148 -37.153 1.00 59.88 268 ALA A O 1
ATOM 2071 N N . GLU A 1 269 ? 17.113 -4.702 -37.915 1.00 54.53 269 GLU A N 1
ATOM 2072 C CA . GLU A 1 269 ? 17.876 -4.409 -39.125 1.00 54.53 269 GLU A CA 1
ATOM 2073 C C . GLU A 1 269 ? 19.134 -3.636 -38.696 1.00 54.53 269 GLU A C 1
ATOM 2075 O O . GLU A 1 269 ? 19.025 -2.683 -37.912 1.00 54.53 269 GLU A O 1
ATOM 2080 N N . PRO A 1 270 ? 20.338 -4.062 -39.115 1.00 49.12 270 PRO A N 1
ATOM 2081 C CA . PRO A 1 270 ? 21.546 -3.316 -38.810 1.00 49.12 270 PRO A CA 1
ATOM 2082 C C . PRO A 1 270 ? 21.421 -1.910 -39.408 1.00 49.12 270 PRO A C 1
ATOM 2084 O O . PRO A 1 270 ? 21.117 -1.766 -40.592 1.00 49.12 270 PRO A O 1
ATOM 2087 N N . ALA A 1 271 ? 21.625 -0.896 -38.564 1.00 47.09 271 ALA A N 1
ATOM 2088 C CA . ALA A 1 271 ? 21.762 0.494 -38.991 1.00 47.09 271 ALA A CA 1
ATOM 2089 C C . ALA A 1 271 ? 23.049 0.705 -39.801 1.00 47.09 271 ALA A C 1
ATOM 2091 O O . ALA A 1 271 ? 24.072 0.063 -39.458 1.00 47.09 271 ALA A O 1
#

=== Feature glossary ===
Feature key, reading from the visual/contextual features back to the raw sequence:

Rendered structure images. Six rendered views show the 3D structure from the faces of a cube — i.e. along ±x, ±y, ±z. Rendering representation is drawn randomly per protein from cartoon (secondary-structure ribbons), sticks (backbone bonds), or molecular surface; coloring is either N→C rainbow (blue at the N-terminus through red at the C-terminus) or one color per chain.

Contact-map, Ramachandran, and PAE plots. The contact map is a binary N×N matrix image: pixel (i, j) is dark where Cα_i and Cα_j are within 8 Å and |i−j|>4. Because the |i−j|>4 filter removes local helical contacts, off-diagonal stripes parallel to the main diagonal indicate parallel β-sheets; stripes perpendicular to it indicate antiparallel β-sheets. The Ramachandran plot scatters every residue's (φ, ψ) pair against the sterically allowed regions. The PAE heatmap renders the predicted-aligned-error matrix.

InterPro / GO / CATH / organism. Database cross-references. InterPro integrates a dozen domain/family signature databases into unified entries with residue-range hits. GO terms attach function/process/location labels with evidence codes. CATH codes position the fold in a four-level structural taxonomy. Organism is the NCBI-taxonomy species name.

Nearest PDB structures. The Foldseek neighbor list gives the closest experimentally determined structures in the PDB, ranked by structural alignment. TM-score near 1 means near-identical fold; near 0.3 means only rough topology match. This is how one finds what a novel AlphaFold prediction most resembles in the solved-structure universe.

Predicted aligned error. PAE(i, j) answers: if I align the predicted and true structures on residue i, how far off (in Å) do I expect residue j to be? A block-diagonal PAE matrix with low values on the blocks and high values off-diagonal is the signature of a multi-domain protein with confidently predicted domains but uncertain inter-domain orientation.

Solvent-accessible surface area. Accessible surface area quantifies burial. A residue with SASA near zero is packed into the hydrophobic core; one with SASA >100 Å² sits on the surface. Computed here via the Shrake–Rupley numerical algorithm with a 1.4 Å probe.

B-factor. B-factor (Debye–Waller factor) reflects atomic displacement in the crystal lattice. It is an experimental observable (units Å²), not a prediction; low values mean the atom is pinned down, high values mean it moves or is heterogeneous across the crystal.

pLDDT. For AlphaFold models, the B-factor field carries pLDDT — the model's own estimate of local accuracy on a 0–100 scale. Regions with pLDDT<50 should be treated as essentially unmodeled; they often correspond to intrinsically disordered segments.

Backbone torsions (φ/ψ). φ (phi) and ψ (psi) are the two rotatable backbone dihedrals per residue: φ is the C(i-1)–N–Cα–C torsion, ψ is the N–Cα–C–N(i+1) torsion, both in degrees on (−180°, 180°]. α-helical residues cluster near (−60°, −45°); β-strand residues near (−120°, +130°). A Ramachandran plot is simply a scatter of (φ, ψ) for every residue.

Radius of gyration, Cα contacts, bounding box. Radius of gyration (Rg) is the root-mean-square distance of Cα atoms from their centroid — a single number for overall size and compactness. A globular domain of N residues has Rg ≈ 2.2·N^0.38 Å; an extended or disordered chain has a much larger Rg. The Cα contact count is the number of residue pairs whose Cα atoms are within 8 Å and are more than four positions apart in sequence — a standard proxy for tertiary packing density. The bounding box is the smallest axis-aligned box enclosing all Cα atoms.

Secondary structure (3-state, P-SEA). Three-state secondary structure (P-SEA) collapses the eight DSSP classes into helix (a), strand (b), and coil (c). P-SEA assigns these from Cα geometry alone — distances and angles — without requiring backbone oxygens, so it works on any Cα trace.

Secondary structure (8-state, DSSP). DSSP 8-state secondary structure assigns each residue one of H (α-helix), G (3₁₀-helix), I (π-helix), E (extended β-strand), B (isolated β-bridge), T (hydrogen-bonded turn), S (bend), or '-' (coil). The assignment is computed from backbone hydrogen-bond geometry via the Kabsch–Sander algorithm.

Foldseek 3Di. A 3Di character summarizes, for each residue, the relative orientation of the Cα frame of its nearest spatial neighbor. Because it encodes fold topology rather than chemistry, 3Di alignments detect remote structural similarity that sequence alignment misses.

mmCIF coordinates. The mmCIF block holds the 3D Cartesian coordinates of each backbone atom (N, Cα, C, O) in ångströms. mmCIF is the PDB's canonical archive format — a tagged-loop text representation of the atomic model.

Sequence. Sequence gives the chain of amino acids in standard one-letter code (A=alanine, C=cysteine, …, Y=tyrosine), read N→C. It is the only feature that is directly encoded by the gene; all structural features are derived from the folded form of this sequence.